Protein 6MBF (pdb70)

Nearest PDB structures (foldseek):
  6mbf-assembly1_A  TM=1.004E+00  e=7.697E-61  Archangium violaceum
  6mbg-assembly1_A  TM=9.933E-01  e=2.599E-56  Archangium violaceum
  6mbh-assembly1_A  TM=9.884E-01  e=6.347E-55  Archangium violaceum
  5l84-assembly1_A  TM=8.404E-01  e=5.792E-19  Mycobacterium tuberculosis H37Rv
  5i0k-assembly1_A-2  TM=8.591E-01  e=1.777E-18  Mycobacterium tuberculosis

B-factor: mean 25.57, std 11.98, range [10.59, 85.37]

Foldseek 3Di:
DFQQQAAWDPAPDVQKTKTKDKAACPGVVQQVFFDDPNWRWGAPLSVVQNQQVCLQVPPDDDNQWKKKWFWKFFDDIDTHDHPQMKMWMWMDGDFKIWIWIARPVCVVPPVRIDTTMITGIDTGHDDWDDPQPFAWQDLVVVCVLCSVGGDPQQSFWPTWGDDPQKIKTKGFGDDVQLVCLVNTQDRSSRVSNLVVSNVSSVCVQEPCRLHKGFGTFGMKMFRGGSDGIWIKMKGKDDAPDSHDGQKIWMKMWTAHPVGHTGMITHTRIIGRHD

Organism: NCBI:txid83451

Radius of gyration: 17.99 Å; Cα contacts (8 Å, |Δi|>4): 664; chains: 1; bounding box: 42×41×53 Å

Sequence (274 aa):
FHPLLGRRVPDPAPGARCFTGTVSSDRPAYLGEHWVYDAIVVLGVTYLEMALAAASRLLPGNAADTLIVEDVTVWSPLVLRAGAPARLRLRSEDERRFEIHSAEPERSDDESAWTRHATGRIARRQLGQLPRLDGEAVELDAYYERMRIYYGPRLRNIRRHLERRGREAIGHVCLQQGEEAQESASYELHPALLDACFQCVFALIYAHESHREPFVPLGCARIELRARGVREVRVHLRLHPPRSTDHNQTHTADLRRRLFDMEGRLVASSVDALQLKRAS

InterPro domains:
  IPR000182 GNAT domain [PS51186] (499-662)
  IPR001227 Acyl transferase domain superfamily [G3DSA:3.40.366.10] (1340-1646)
  IPR006162 Phosphopantetheine attachment site [PS00012] (740-755)
  IPR006162 Phosphopantetheine attachment site [PS00012] (2845-2860)
  IPR006162 Phosphopantetheine attachment site [PS00012] (4822-4837)
  IPR009081 Phosphopantetheine binding ACP domain [PF00550] (719-781)
  IPR009081 Phosphopantetheine binding ACP domain [PF00550] (2821-2887)
  IPR009081 Phosphopantetheine binding ACP domain [PF00550] (4797-4861)
  IPR009081 Phosphopantetheine binding ACP domain [PS50075] (708-785)
  IPR009081 Phosphopantetheine binding ACP domain [PS50075] (2815-2891)
  IPR009081 Phosphopantetheine binding ACP domain [PS50075] (4792-4867)
  IPR013217 Methyltransferase type 12 [PF08242] (2163-2262)
  IPR013217 Methyltransferase type 12 [PF08242] (4118-4217)
  IPR013968 Polyketide synthase-like, ketoreductase domain [PF08659] (2536-2709)
  IPR013968 Polyketide synthase-like, ketoreductase domain [PF08659] (4516-4697)
  IPR014030 Beta-ketoacyl synthase-like, N-terminal domain [PF00109] (820-1058)
  IPR014030 Beta-ketoacyl synthase-like, N-terminal domain [PF00109] (2922-3166)
  IPR014031 Beta-ketoacyl synthase, C-terminal domain [PF02801] (1066-1182)
  IPR014031 Beta-ketoacyl synthase, C-terminal domain [PF02801] (3175-3289)
  IPR014043 Acyl transferase domain [PF00698] (1342-1662)

Secondary structure (DSSP, 8-state):
-BTTTBEEPPPSBTTEEEEEEEEBTTBSGGGGSBEETTEEE--THHHHHHHHHHHHHHS-S-TTSEEEEEEEEE-S--EEPTT--EEEEEEEETTEEEEEEE-GGGTTSGGGPEEEEEEEEEEE----------EEP-HHHHHHHHTTTB-GGG--EEEEEEETTEEEEEEE--HHHHTTTTT-SB-HHHHHHHHHHHHHHHTTTS-SSS-EEEEEEEEEEE-SSSB-EEEEEEEEPPPS-SS--SEEEEEEEEE-TTS-EEEEEEEEEEEE--

Solvent-accessible surface area: 12967 Å² total; per-residue (Å²): 214,6,28,1,2,16,149,112,28,112,58,92,50,144,44,22,84,11,5,24,14,65,3,16,8,100,113,14,31,4,2,17,29,17,67,13,120,142,28,22,19,7,13,16,4,1,3,8,3,1,0,1,0,0,0,23,96,33,38,118,46,80,79,60,9,2,0,6,0,56,81,8,48,24,145,41,86,11,59,6,170,83,40,46,71,11,57,3,21,0,82,5,86,118,71,94,3,36,0,11,8,6,109,44,154,120,18,149,63,106,98,16,31,64,102,3,0,22,8,96,3,42,44,102,126,154,108,146,45,41,237,25,115,23,129,70,30,110,20,93,40,16,28,116,157,5,155,103,17,7,2,100,64,1,85,17,8,130,82,1,35,37,135,55,107,43,0,16,0,29,0,13,3,108,55,102,12,9,141,57,36,108,46,12,12,3,4,1,0,0,5,4,2,0,4,2,0,0,9,6,0,4,33,70,121,22,56,52,150,48,8,5,39,22,70,7,4,44,60,0,10,1,121,39,89,24,23,120,52,0,85,0,21,0,116,9,65,102,56,162,30,145,111,58,4,72,68,13,34,0,35,1,81,0,4,25,64,135,38,159,46,3,0,16,0,42,24,2,83,1,98,11,22,138

Structure (mmCIF, N/CA/C/O backbone):
data_6MBF
#
_entry.id   6MBF
#
_cell.length_a   41.900
_cell.length_b   74.418
_cell.length_c   86.836
_cell.angle_alpha   90.000
_cell.angle_beta   90.000
_cell.angle_gamma   90.000
#
_symmetry.space_group_name_H-M   'P 21 21 21'
#
loop_
_entity.id
_entity.type
_entity.pdbx_description
1 polymer 'GphF Dehydratase 1'
2 non-polymer 'MAGNESIUM ION'
3 water water
#
loop_
_atom_site.group_PDB
_atom_site.id
_atom_site.type_symbol
_atom_site.label_atom_id
_atom_site.label_alt_id
_atom_site.label_comp_id
_atom_site.label_asym_id
_atom_site.label_entity_id
_atom_site.label_seq_id
_atom_site.pdbx_PDB_ins_code
_atom_site.Cartn_x
_atom_site.Cartn_y
_atom_site.Cartn_z
_atom_site.occupancy
_atom_site.B_iso_or_equiv
_atom_site.auth_seq_id
_atom_site.auth_comp_id
_atom_site.auth_asym_id
_atom_site.auth_atom_id
_atom_site.pdbx_PDB_model_num
ATOM 1 N N . PHE A 1 8 ? -21.072 -3.036 6.089 1.00 54.64 1702 PHE A N 1
ATOM 2 C CA . PHE A 1 8 ? -21.968 -3.694 7.033 1.00 40.55 1702 PHE A CA 1
ATOM 3 C C . PHE A 1 8 ? -21.176 -4.480 8.082 1.00 47.76 1702 PHE A C 1
ATOM 4 O O . PHE A 1 8 ? -21.646 -4.688 9.202 1.00 68.30 1702 PHE A O 1
ATOM 12 N N . HIS A 1 9 ? -19.981 -4.936 7.708 1.00 24.85 1703 HIS A N 1
ATOM 13 C CA . HIS A 1 9 ? -19.041 -5.341 8.746 1.00 23.22 1703 HIS A CA 1
ATOM 14 C C . HIS A 1 9 ? -18.113 -4.174 9.062 1.00 18.18 1703 HIS A C 1
ATOM 15 O O . HIS A 1 9 ? -17.678 -3.467 8.145 1.00 21.25 1703 HIS A O 1
ATOM 22 N N . PRO A 1 10 ? -17.780 -3.933 10.336 1.00 20.09 1704 PRO A N 1
ATOM 23 C CA . PRO A 1 10 ? -17.031 -2.708 10.682 1.00 19.09 1704 PRO A CA 1
ATOM 24 C C . PRO A 1 10 ? -15.624 -2.657 10.111 1.00 17.75 1704 PRO A C 1
ATOM 25 O O . PRO A 1 10 ? -15.035 -1.567 10.064 1.00 22.82 1704 PRO A O 1
ATOM 29 N N . LEU A 1 11 ? -15.060 -3.790 9.698 1.00 16.58 1705 LEU A N 1
ATOM 30 C CA . LEU A 1 11 ? -13.726 -3.841 9.109 1.00 18.80 1705 LEU A CA 1
ATOM 31 C C . LEU A 1 11 ? -13.728 -4.271 7.649 1.00 16.26 1705 LEU A C 1
ATOM 32 O O . LEU A 1 11 ? -12.986 -3.701 6.836 1.00 17.76 1705 LEU A O 1
ATOM 37 N N . LEU A 1 12 ? -14.552 -5.266 7.298 1.00 15.94 1706 LEU A N 1
ATOM 38 C CA . LEU A 1 12 ? -14.670 -5.716 5.915 1.00 19.54 1706 LEU A CA 1
ATOM 39 C C . LEU A 1 12 ? -15.273 -4.643 5.019 1.00 23.54 1706 LEU A C 1
ATOM 40 O O . LEU A 1 12 ? -14.936 -4.551 3.831 1.00 24.78 1706 LEU A O 1
ATOM 45 N N . GLY A 1 13 ? -16.198 -3.860 5.554 1.00 22.47 1707 GLY A N 1
ATOM 46 C CA . GLY A 1 13 ? -16.949 -2.937 4.717 1.00 23.45 1707 GLY A CA 1
ATOM 47 C C . GLY A 1 13 ? -18.060 -3.679 4.008 1.00 27.61 1707 GLY A C 1
ATOM 48 O O . GLY A 1 13 ? -18.770 -4.486 4.617 1.00 34.53 1707 GLY A O 1
ATOM 49 N N . ARG A 1 14 ? -18.201 -3.435 2.709 1.00 20.54 1708 ARG A N 1
ATOM 50 C CA . ARG A 1 14 ? -19.269 -4.031 1.922 1.00 23.36 1708 ARG A CA 1
ATOM 51 C C . ARG A 1 14 ? -18.684 -4.863 0.790 1.00 22.44 1708 ARG A C 1
ATOM 52 O O . ARG A 1 14 ? -17.601 -4.564 0.270 1.00 19.92 1708 ARG A O 1
ATOM 60 N N . ARG A 1 15 ? -19.405 -5.918 0.408 1.00 20.31 1709 ARG A N 1
ATOM 61 C CA . ARG A 1 15 ? -19.001 -6.674 -0.768 1.00 18.71 1709 ARG A CA 1
ATOM 62 C C . ARG A 1 15 ? -19.342 -5.879 -2.023 1.00 21.47 1709 ARG A C 1
ATOM 63 O O . ARG A 1 15 ? -20.463 -5.383 -2.170 1.00 21.53 1709 ARG A O 1
ATOM 71 N N . VAL A 1 16 ? -18.368 -5.746 -2.917 1.00 18.99 1710 VAL A N 1
ATOM 72 C CA . VAL A 1 16 ? -18.579 -5.024 -4.171 1.00 19.12 1710 VAL A CA 1
ATOM 73 C C . VAL A 1 16 ? -18.789 -6.053 -5.274 1.00 23.11 1710 VAL A C 1
ATOM 74 O O . VAL A 1 16 ? -18.505 -7.239 -5.064 1.00 21.05 1710 VAL A O 1
ATOM 78 N N . PRO A 1 17 ? -19.289 -5.671 -6.452 1.00 23.33 1711 PRO A N 1
ATOM 79 C CA . PRO A 1 17 ? -19.397 -6.647 -7.545 1.00 23.57 1711 PRO A CA 1
ATOM 80 C C . PRO A 1 17 ? -18.058 -7.313 -7.815 1.00 17.46 1711 PRO A C 1
ATOM 81 O O . PRO A 1 17 ? -17.004 -6.670 -7.761 1.00 22.62 1711 PRO A O 1
ATOM 85 N N . ASP A 1 18 ? -18.101 -8.622 -8.073 1.00 21.60 1712 ASP A N 1
ATOM 86 C CA . ASP A 1 18 ? -16.909 -9.408 -8.347 1.00 22.80 1712 ASP A CA 1
ATOM 87 C C . ASP A 1 18 ? -16.049 -8.704 -9.395 1.00 25.55 1712 ASP A C 1
ATOM 88 O O . ASP A 1 18 ? -16.519 -8.480 -10.522 1.00 24.15 1712 ASP A O 1
ATOM 93 N N . PRO A 1 19 ? -14.810 -8.322 -9.067 1.00 25.89 1713 PRO A N 1
ATOM 94 C CA . PRO A 1 19 ? -13.986 -7.583 -10.042 1.00 26.35 1713 PRO A CA 1
ATOM 95 C C . PRO A 1 19 ? -13.636 -8.385 -11.280 1.00 32.46 1713 PRO A C 1
ATOM 96 O O . PRO A 1 19 ? -13.358 -7.789 -12.329 1.00 34.48 1713 PRO A O 1
ATOM 100 N N . ALA A 1 20 ? -13.625 -9.708 -11.187 1.00 23.24 1714 ALA A N 1
ATOM 101 C CA . ALA A 1 20 ? -13.406 -10.600 -12.312 1.00 24.34 1714 ALA A CA 1
ATOM 102 C C . ALA A 1 20 ? -14.108 -11.908 -11.993 1.00 30.33 1714 ALA A C 1
ATOM 103 O O . ALA A 1 20 ? -14.422 -12.174 -10.827 1.00 26.27 1714 ALA A O 1
ATOM 105 N N . PRO A 1 21 ? -14.404 -12.736 -13.009 1.00 30.75 1715 PRO A N 1
ATOM 106 C CA . PRO A 1 21 ? -15.066 -14.021 -12.735 1.00 25.80 1715 PRO A CA 1
ATOM 107 C C . PRO A 1 21 ? -14.348 -14.864 -11.689 1.00 25.25 1715 PRO A C 1
ATOM 108 O O . PRO A 1 21 ? -13.170 -15.199 -11.846 1.00 34.16 1715 PRO A O 1
ATOM 112 N N . GLY A 1 22 ? -15.049 -15.201 -10.609 1.00 29.29 1716 GLY A N 1
ATOM 113 C CA . GLY A 1 22 ? -14.471 -16.007 -9.554 1.00 28.59 1716 GLY A CA 1
ATOM 114 C C . GLY A 1 22 ? -13.655 -15.242 -8.533 1.00 36.15 1716 GLY A C 1
ATOM 115 O O . GLY A 1 22 ? -13.149 -15.854 -7.585 1.00 37.77 1716 GLY A O 1
ATOM 116 N N . ALA A 1 23 ? -13.510 -13.932 -8.688 1.00 31.10 1717 ALA A N 1
ATOM 117 C CA . ALA A 1 23 ? -12.740 -13.108 -7.765 1.00 25.66 1717 ALA A CA 1
ATOM 118 C C . ALA A 1 23 ? -13.704 -12.293 -6.920 1.00 25.10 1717 ALA A C 1
ATOM 119 O O . ALA A 1 23 ? -14.496 -11.510 -7.456 1.00 29.57 1717 ALA A O 1
ATOM 121 N N . ARG A 1 24 ? -13.625 -12.460 -5.605 1.00 20.63 1718 ARG A N 1
ATOM 122 C CA . ARG A 1 24 ? -14.502 -11.766 -4.677 1.00 18.17 1718 ARG A CA 1
ATOM 123 C C . ARG A 1 24 ? -13.747 -10.634 -4.002 1.00 16.65 1718 ARG A C 1
ATOM 124 O O . ARG A 1 24 ? -12.529 -10.706 -3.814 1.00 20.23 1718 ARG A O 1
ATOM 132 N N . CYS A 1 25 ? -14.480 -9.599 -3.598 1.00 17.98 1719 CYS A N 1
ATOM 133 C CA . CYS A 1 25 ? -13.820 -8.434 -3.026 1.00 19.42 1719 CYS A CA 1
ATOM 134 C C . CYS A 1 25 ? -14.743 -7.707 -2.061 1.00 22.84 1719 CYS A C 1
ATOM 135 O O . CYS A 1 25 ? -15.925 -7.492 -2.352 1.00 20.66 1719 CYS A O 1
ATOM 138 N N . PHE A 1 26 ? -14.187 -7.337 -0.907 1.00 18.39 1720 PHE A N 1
ATOM 139 C CA . PHE A 1 26 ? -14.829 -6.441 0.042 1.00 18.02 1720 PHE A CA 1
ATOM 140 C C . PHE A 1 26 ? -13.993 -5.171 0.145 1.00 18.65 1720 PHE A C 1
ATOM 141 O O . PHE A 1 26 ? -12.762 -5.214 0.042 1.00 20.27 1720 PHE A O 1
ATOM 149 N N . THR A 1 27 ? -14.652 -4.041 0.366 1.00 18.32 1721 THR A N 1
ATOM 150 C CA . THR A 1 27 ? -13.889 -2.824 0.604 1.00 17.94 1721 THR A CA 1
ATOM 151 C C . THR A 1 27 ? -14.627 -1.927 1.583 1.00 25.14 1721 THR A C 1
ATOM 152 O O . THR A 1 27 ? -15.860 -1.921 1.654 1.00 24.14 1721 THR A O 1
ATOM 156 N N . GLY A 1 28 ? -13.850 -1.163 2.343 1.00 22.59 1722 GLY A N 1
ATOM 157 C CA . GLY A 1 28 ? -14.420 -0.213 3.273 1.00 27.81 1722 GLY A CA 1
ATOM 158 C C . GLY A 1 28 ? -13.373 0.819 3.617 1.00 24.89 1722 GLY A C 1
ATOM 159 O O . GLY A 1 28 ? -12.265 0.818 3.076 1.00 25.61 1722 GLY A O 1
ATOM 160 N N . THR A 1 29 ? -13.749 1.711 4.526 1.00 18.61 1723 THR A N 1
ATOM 161 C CA . THR A 1 29 ? -12.867 2.739 5.044 1.00 20.93 1723 THR A CA 1
ATOM 162 C C . THR A 1 29 ? -12.829 2.637 6.559 1.00 17.00 1723 THR A C 1
ATOM 163 O O . THR A 1 29 ? -13.869 2.472 7.202 1.00 24.44 1723 THR A O 1
ATOM 167 N N . VAL A 1 30 ? -11.627 2.723 7.129 1.00 19.26 1724 VAL A N 1
ATOM 168 C CA . VAL A 1 30 ? -11.461 2.762 8.576 1.00 17.80 1724 VAL A CA 1
ATOM 169 C C . VAL A 1 30 ? -10.585 3.958 8.933 1.00 19.19 1724 VAL A C 1
ATOM 170 O O . VAL A 1 30 ? -9.922 4.550 8.082 1.00 20.80 1724 VAL A O 1
ATOM 174 N N . SER A 1 31 ? -10.592 4.308 10.217 1.00 17.88 1725 SER A N 1
ATOM 175 C CA . SER A 1 31 ? -9.640 5.273 10.748 1.00 18.74 1725 SER A CA 1
ATOM 176 C C . SER A 1 31 ? -9.332 4.888 12.186 1.00 15.23 1725 SER A C 1
ATOM 177 O O . SER A 1 31 ? -9.975 4.008 12.764 1.00 16.59 1725 SER A O 1
ATOM 180 N N . SER A 1 32 ? -8.357 5.586 12.774 1.00 15.22 1726 SER A N 1
ATOM 181 C CA . SER A 1 32 ? -8.048 5.386 14.184 1.00 15.60 1726 SER A CA 1
ATOM 182 C C . SER A 1 32 ? -9.245 5.695 15.082 1.00 14.91 1726 SER A C 1
ATOM 183 O O . SER A 1 32 ? -9.247 5.292 16.250 1.00 19.24 1726 SER A O 1
ATOM 186 N N . ASP A 1 33 ? -10.262 6.398 14.569 1.00 14.29 1727 ASP A N 1
ATOM 187 C CA . ASP A 1 33 ? -11.460 6.705 15.339 1.00 19.28 1727 ASP A CA 1
ATOM 188 C C . ASP A 1 33 ? -12.601 5.710 15.136 1.00 17.84 1727 ASP A C 1
ATOM 189 O O . ASP A 1 33 ? -13.554 5.726 15.925 1.00 20.65 1727 ASP A O 1
ATOM 194 N N . ARG A 1 34 ? -12.549 4.864 14.106 1.00 15.42 1728 ARG A N 1
ATOM 195 C CA . ARG A 1 34 ? -13.683 3.991 13.820 1.00 20.25 1728 ARG A CA 1
ATOM 196 C C . ARG A 1 34 ? -13.232 2.784 13.010 1.00 15.10 1728 ARG A C 1
ATOM 197 O O . ARG A 1 34 ? -12.790 2.948 11.869 1.00 16.96 1728 ARG A O 1
ATOM 205 N N . PRO A 1 35 ? -13.299 1.560 13.560 1.00 15.39 1729 PRO A N 1
ATOM 206 C CA . PRO A 1 35 ? -13.592 1.237 14.963 1.00 20.33 1729 PRO A CA 1
ATOM 207 C C . PRO A 1 35 ? -12.588 1.867 15.925 1.00 15.33 1729 PRO A C 1
ATOM 208 O O . PRO A 1 35 ? -11.405 1.990 15.594 1.00 15.88 1729 PRO A O 1
ATOM 212 N N . ALA A 1 36 ? -13.074 2.273 17.099 1.00 17.19 1730 ALA A N 1
ATOM 213 C CA . ALA A 1 36 ? -12.265 3.085 18.006 1.00 24.79 1730 ALA A CA 1
ATOM 214 C C . ALA A 1 36 ? -11.017 2.353 18.488 1.00 21.41 1730 ALA A C 1
ATOM 215 O O . ALA A 1 36 ? -9.998 2.999 18.766 1.00 19.12 1730 ALA A O 1
ATOM 217 N N . TYR A 1 37 ? -11.065 1.021 18.593 1.00 16.53 1731 TYR A N 1
ATOM 218 C CA . TYR A 1 37 ? -9.897 0.295 19.086 1.00 19.82 1731 TYR A CA 1
ATOM 219 C C . TYR A 1 37 ? -8.710 0.400 18.136 1.00 16.38 1731 TYR A C 1
ATOM 220 O O . TYR A 1 37 ? -7.576 0.131 18.554 1.00 17.59 1731 TYR A O 1
ATOM 229 N N . LEU A 1 38 ? -8.947 0.744 16.868 1.00 15.27 1732 LEU A N 1
ATOM 230 C CA . LEU A 1 38 ? -7.868 0.975 15.915 1.00 14.21 1732 LEU A CA 1
ATOM 231 C C . LEU A 1 38 ? -7.005 2.173 16.282 1.00 18.49 1732 LEU A C 1
ATOM 232 O O . LEU A 1 38 ? -5.921 2.322 15.712 1.00 21.59 1732 LEU A O 1
ATOM 237 N N . GLY A 1 39 ? -7.450 3.030 17.198 1.00 15.72 1733 GLY A N 1
ATOM 238 C CA . GLY A 1 39 ? -6.638 4.129 17.673 1.00 18.34 1733 GLY A CA 1
ATOM 239 C C . GLY A 1 39 ? -6.026 3.907 19.037 1.00 21.01 1733 GLY A C 1
ATOM 240 O O . GLY A 1 39 ? -5.513 4.865 19.630 1.00 21.65 1733 GLY A O 1
ATOM 241 N N . GLU A 1 40 ? -6.055 2.677 19.563 1.00 16.47 1734 GLU A N 1
ATOM 242 C CA . GLU A 1 40 ? -5.607 2.444 20.930 1.00 17.75 1734 GLU A CA 1
ATOM 243 C C . GLU A 1 40 ? -4.468 1.430 21.025 1.00 17.03 1734 GLU A C 1
ATOM 244 O O . GLU A 1 40 ? -4.209 0.908 22.108 1.00 16.63 1734 GLU A O 1
ATOM 250 N N . HIS A 1 41 ? -3.762 1.166 19.926 1.00 14.54 1735 HIS A N 1
ATOM 251 C CA . HIS A 1 41 ? -2.556 0.354 19.972 1.00 13.76 1735 HIS A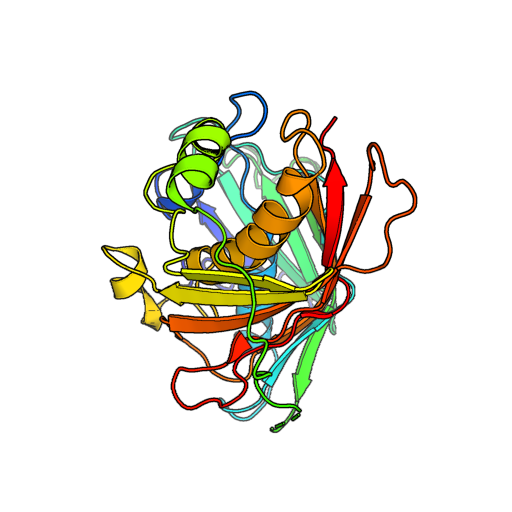 CA 1
ATOM 252 C C . HIS A 1 41 ? -1.425 1.072 19.252 1.00 15.74 1735 HIS A C 1
ATOM 253 O O . HIS A 1 41 ? -1.569 1.444 18.082 1.00 15.86 1735 HIS A O 1
ATOM 260 N N . TRP A 1 42 ? -0.290 1.219 19.936 1.00 15.49 1736 TRP A N 1
ATOM 261 C CA . TRP A 1 42 ? 0.863 1.923 19.401 1.00 17.65 1736 TRP A CA 1
ATOM 262 C C . TRP A 1 42 ? 2.113 1.061 19.495 1.00 17.55 1736 TRP A C 1
ATOM 263 O O . TRP A 1 42 ? 2.244 0.216 20.385 1.00 18.99 1736 TRP A O 1
ATOM 274 N N . VAL A 1 43 ? 3.025 1.282 18.551 1.00 18.40 1737 VAL A N 1
ATOM 275 C CA . VAL A 1 43 ? 4.386 0.760 18.611 1.00 18.48 1737 VAL A CA 1
ATOM 276 C C . VAL A 1 43 ? 5.313 1.883 18.165 1.00 17.91 1737 VAL A C 1
ATOM 277 O O . VAL A 1 43 ? 5.121 2.462 17.088 1.00 18.82 1737 VAL A O 1
ATOM 281 N N . TYR A 1 44 ? 6.299 2.215 19.001 1.00 18.41 1738 TYR A N 1
ATOM 282 C CA . TYR A 1 44 ? 7.206 3.320 18.707 1.00 21.59 1738 TYR A CA 1
ATOM 283 C C . TYR A 1 44 ? 6.426 4.596 18.385 1.00 19.75 1738 TYR A C 1
ATOM 284 O O . TYR A 1 44 ? 6.733 5.311 17.428 1.00 23.27 1738 TYR A O 1
ATOM 293 N N . ASP A 1 45 ? 5.383 4.860 19.174 1.00 18.82 1739 ASP A N 1
ATOM 294 C CA . ASP A 1 45 ? 4.526 6.045 19.106 1.00 19.20 1739 ASP A CA 1
ATOM 295 C C . ASP A 1 45 ? 3.685 6.135 17.832 1.00 21.04 1739 ASP A C 1
ATOM 296 O O . ASP A 1 45 ? 2.975 7.134 17.648 1.00 28.30 1739 ASP A O 1
ATOM 301 N N . ALA A 1 46 ? 3.730 5.143 16.952 1.00 16.83 1740 ALA A N 1
ATOM 302 C CA . ALA A 1 46 ? 2.870 5.122 15.779 1.00 17.93 1740 ALA A CA 1
ATOM 303 C C . ALA A 1 46 ? 1.628 4.296 16.076 1.00 16.05 1740 ALA A C 1
ATOM 304 O O . ALA A 1 46 ? 1.697 3.295 16.797 1.00 18.36 1740 ALA A O 1
ATOM 306 N N . ILE A 1 47 ? 0.491 4.727 15.536 1.00 17.61 1741 ILE A N 1
ATOM 307 C CA . ILE A 1 47 ? -0.726 3.928 15.638 1.00 16.95 1741 ILE A CA 1
ATOM 308 C C . ILE A 1 47 ? -0.604 2.749 14.68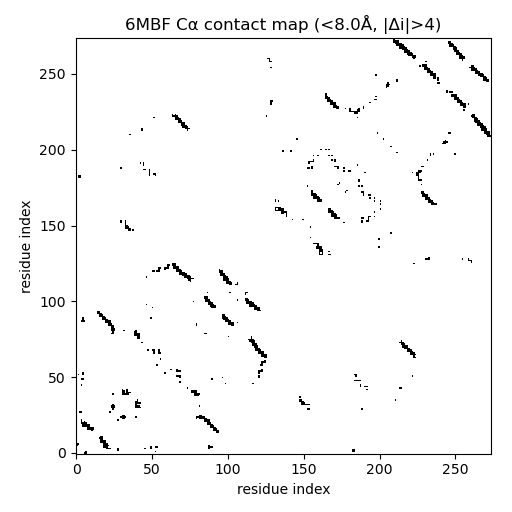2 1.00 16.85 1741 ILE A C 1
ATOM 309 O O . ILE A 1 47 ? -0.481 2.938 13.468 1.00 17.26 1741 ILE A O 1
ATOM 314 N N . VAL A 1 48 ? -0.639 1.530 15.221 1.00 16.22 1742 VAL A N 1
ATOM 315 C CA . VAL A 1 48 ? -0.437 0.314 14.432 1.00 14.14 1742 VAL A CA 1
ATOM 316 C C . VAL A 1 48 ? -1.666 -0.577 14.581 1.00 16.28 1742 VAL A C 1
ATOM 317 O O . VAL A 1 48 ? -2.028 -0.968 15.698 1.00 14.59 1742 VAL A O 1
ATOM 321 N N . VAL A 1 49 ? -2.303 -0.901 13.457 1.00 14.98 1743 VAL A N 1
ATOM 322 C CA . VAL A 1 49 ? -3.485 -1.755 13.483 1.00 18.13 1743 VAL A CA 1
ATOM 323 C C . VAL A 1 49 ? -3.102 -3.132 14.012 1.00 15.75 1743 VAL A C 1
ATOM 324 O O . VAL A 1 49 ? -2.152 -3.755 13.527 1.00 17.45 1743 VAL A O 1
ATOM 328 N N . LEU A 1 50 ? -3.835 -3.603 15.023 1.00 14.39 1744 LEU A N 1
ATOM 329 C CA . LEU A 1 50 ? -3.568 -4.916 15.601 1.00 13.43 1744 LEU A CA 1
ATOM 330 C C . LEU A 1 50 ? -3.781 -6.021 14.568 1.00 13.43 1744 LEU A C 1
ATOM 331 O O . LEU A 1 50 ? -4.743 -5.994 13.797 1.00 15.24 1744 LEU A O 1
ATOM 336 N N . GLY A 1 51 ? -2.874 -7.001 14.565 1.00 14.55 1745 GLY A N 1
ATOM 337 C CA . GLY A 1 51 ? -2.993 -8.138 13.660 1.00 14.64 1745 GLY A CA 1
ATOM 338 C C . GLY A 1 51 ? -4.286 -8.924 13.792 1.00 15.21 1745 GLY A C 1
ATOM 339 O O . GLY A 1 51 ? -4.742 -9.535 12.821 1.00 15.35 1745 GLY A O 1
ATOM 340 N N . VAL A 1 52 ? -4.900 -8.926 14.982 1.00 15.05 1746 VAL A N 1
ATOM 341 C CA . VAL A 1 52 ? -6.173 -9.622 15.139 1.00 12.64 1746 VAL A CA 1
ATOM 342 C C . VAL A 1 52 ? -7.243 -9.038 14.226 1.00 14.84 1746 VAL A C 1
ATOM 343 O O . VAL A 1 52 ? -8.206 -9.732 13.888 1.00 16.73 1746 VAL A O 1
ATOM 347 N N . THR A 1 53 ? -7.093 -7.769 13.827 1.00 15.32 1747 THR A N 1
ATOM 348 C CA . THR A 1 53 ? -7.969 -7.161 12.834 1.00 15.10 1747 THR A CA 1
ATOM 349 C C . THR A 1 53 ? -8.057 -8.021 11.580 1.00 14.98 1747 THR A C 1
ATOM 350 O O . THR A 1 53 ? -9.150 -8.251 11.048 1.00 15.16 1747 THR A O 1
ATOM 354 N N . TYR A 1 54 ? -6.911 -8.526 11.117 1.00 13.10 1748 TYR A N 1
ATOM 355 C CA . TYR A 1 54 ? -6.878 -9.321 9.891 1.00 18.40 1748 TYR A CA 1
ATOM 356 C C . TYR A 1 54 ? -7.527 -10.681 10.102 1.00 15.63 1748 TYR A C 1
ATOM 357 O O . TYR A 1 54 ? -8.198 -11.199 9.201 1.00 15.10 1748 TYR A O 1
ATOM 366 N N . LEU A 1 55 ? -7.334 -11.281 11.276 1.00 12.54 1749 LEU A N 1
ATOM 367 C CA . LEU A 1 55 ? -7.986 -12.558 11.551 1.00 15.12 1749 LEU A CA 1
ATOM 368 C C . LEU A 1 55 ? -9.503 -12.405 11.548 1.00 13.08 1749 LEU A C 1
ATOM 369 O O . LEU A 1 55 ? -10.220 -13.251 10.993 1.00 14.68 1749 LEU A O 1
ATOM 374 N N . GLU A 1 56 ? -10.012 -11.320 12.147 1.00 13.66 1750 GLU A N 1
ATOM 375 C CA . GLU A 1 56 ? -11.454 -11.084 12.144 1.00 13.64 1750 GLU A CA 1
ATOM 376 C C . GLU A 1 56 ? -11.974 -10.867 10.726 1.00 14.05 1750 GLU A C 1
ATOM 377 O O . GLU A 1 56 ? -13.010 -11.421 10.344 1.00 13.88 1750 GLU A O 1
ATOM 383 N N . MET A 1 57 ? -11.272 -10.053 9.935 1.00 16.67 1751 MET A N 1
ATOM 384 C CA . MET A 1 57 ? -11.698 -9.834 8.557 1.00 14.36 1751 MET A CA 1
ATOM 385 C C . MET A 1 57 ? -11.777 -11.151 7.792 1.00 15.98 1751 MET A C 1
ATOM 386 O O . MET A 1 57 ? -12.722 -11.380 7.027 1.00 15.23 1751 MET A O 1
ATOM 391 N N . ALA A 1 58 ? -10.809 -12.043 8.014 1.00 13.55 1752 ALA A N 1
ATOM 392 C CA . ALA A 1 58 ? -10.807 -13.330 7.323 1.00 13.64 1752 ALA A CA 1
ATOM 393 C C . ALA A 1 58 ? -11.945 -14.228 7.800 1.00 15.53 1752 ALA A C 1
ATOM 394 O O . ALA A 1 58 ? -12.599 -14.889 6.983 1.00 15.85 1752 ALA A O 1
ATOM 396 N N . LEU A 1 59 ? -12.194 -14.275 9.112 1.00 14.64 1753 LEU A N 1
ATOM 397 C CA . LEU A 1 59 ? -13.331 -15.047 9.612 1.00 14.31 1753 LEU A CA 1
ATOM 398 C C . LEU A 1 59 ? -14.640 -14.507 9.062 1.00 18.56 1753 LEU A C 1
ATOM 399 O O . LEU A 1 59 ? -15.532 -15.276 8.678 1.00 14.98 1753 LEU A O 1
ATOM 404 N N . ALA A 1 60 ? -14.765 -13.181 9.012 1.00 14.47 1754 ALA A N 1
ATOM 405 C CA . ALA A 1 60 ? -15.970 -12.551 8.496 1.00 13.79 1754 ALA A CA 1
ATOM 406 C C . ALA A 1 60 ? -16.135 -12.837 7.010 1.00 15.66 1754 ALA A C 1
ATOM 407 O O . ALA A 1 60 ? -17.252 -13.092 6.546 1.00 16.58 1754 ALA A O 1
ATOM 409 N N . ALA A 1 61 ? -15.029 -12.825 6.260 1.00 15.22 1755 ALA A N 1
ATOM 410 C CA . ALA A 1 61 ? -15.088 -13.189 4.848 1.00 19.71 1755 ALA A CA 1
ATOM 411 C C . ALA A 1 61 ? -15.471 -14.650 4.678 1.00 19.77 1755 ALA A C 1
ATOM 412 O O . ALA A 1 61 ? -16.263 -14.990 3.793 1.00 18.50 1755 ALA A O 1
ATOM 414 N N . ALA A 1 62 ? -14.915 -15.532 5.517 1.00 15.72 1756 ALA A N 1
ATOM 415 C CA . ALA A 1 62 ? -15.297 -16.941 5.455 1.00 19.52 1756 ALA A CA 1
ATOM 416 C C . ALA A 1 62 ? -16.796 -17.105 5.657 1.00 17.73 1756 ALA A C 1
ATOM 417 O O . ALA A 1 62 ? -17.446 -17.898 4.960 1.00 18.06 1756 ALA A O 1
ATOM 419 N N . SER A 1 63 ? -17.365 -16.355 6.605 1.00 15.59 1757 SER A N 1
ATOM 420 C CA . SER A 1 63 ? -18.786 -16.497 6.897 1.00 17.74 1757 SER A CA 1
ATOM 421 C C . SER A 1 63 ? -19.640 -16.054 5.718 1.00 19.92 1757 SER A C 1
ATOM 422 O O . SER A 1 63 ? -20.667 -16.676 5.417 1.00 21.61 1757 SER A O 1
ATOM 425 N N . ARG A 1 64 ? -19.230 -14.991 5.035 1.00 17.01 1758 ARG A N 1
ATOM 426 C CA . ARG A 1 64 ? -20.053 -14.403 3.986 1.00 17.64 1758 ARG A CA 1
ATOM 427 C C . ARG A 1 64 ? -19.822 -15.028 2.618 1.00 25.96 1758 ARG A C 1
ATOM 428 O O . ARG A 1 64 ? -20.743 -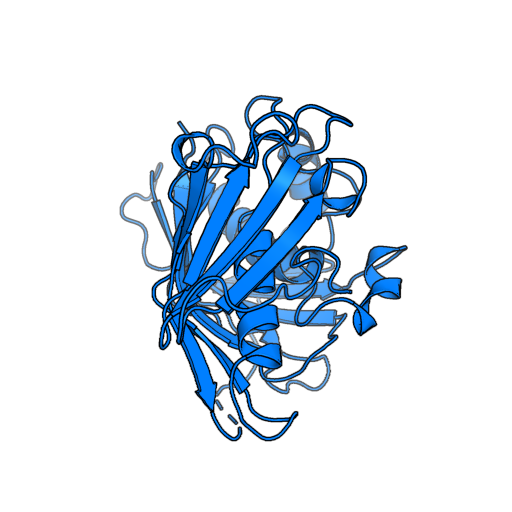15.039 1.794 1.00 27.50 1758 ARG A O 1
ATOM 436 N N . LEU A 1 65 ? -18.627 -15.554 2.352 1.00 18.08 1759 LEU A N 1
ATOM 437 C CA . LEU A 1 65 ? -18.320 -16.102 1.034 1.00 22.33 1759 LEU A CA 1
ATOM 438 C C . LEU A 1 65 ? -18.495 -17.607 0.948 1.00 23.54 1759 LEU A C 1
ATOM 439 O O . LEU A 1 65 ? -18.822 -18.122 -0.127 1.00 22.54 1759 LEU A O 1
ATOM 444 N N . LEU A 1 66 ? -18.255 -18.320 2.033 1.00 22.34 1760 LEU A N 1
ATOM 445 C CA . LEU A 1 66 ? -18.189 -19.768 1.918 1.00 23.23 1760 LEU A CA 1
ATOM 446 C C . LEU A 1 66 ? -19.491 -20.406 2.368 1.00 22.48 1760 LEU A C 1
ATOM 447 O O . LEU A 1 66 ? -20.118 -19.937 3.327 1.00 24.33 1760 LEU A O 1
ATOM 452 N N . PRO A 1 67 ? -19.907 -21.475 1.697 1.00 24.74 1761 PRO A N 1
ATOM 453 C CA . PRO A 1 67 ? -21.195 -22.093 2.014 1.00 26.94 1761 PRO A CA 1
ATOM 454 C C . PRO A 1 67 ? -21.149 -22.896 3.303 1.00 26.14 1761 PRO A C 1
ATOM 455 O O . PRO A 1 67 ? -20.098 -23.371 3.749 1.00 25.97 1761 PRO A O 1
ATOM 459 N N . GLY A 1 68 ? -22.323 -23.057 3.883 1.00 24.89 1762 GLY A N 1
ATOM 460 C CA . GLY A 1 68 ? -22.487 -23.938 5.022 1.00 24.25 1762 GLY A CA 1
ATOM 461 C C . GLY A 1 68 ? -23.638 -23.486 5.891 1.00 28.67 1762 GLY A C 1
ATOM 462 O O . GLY A 1 68 ? -24.195 -22.402 5.720 1.00 34.42 1762 GLY A O 1
ATOM 463 N N . ASN A 1 69 ? -24.005 -24.359 6.827 1.00 29.60 1763 ASN A N 1
ATOM 464 C CA . ASN A 1 69 ? -24.909 -23.952 7.892 1.00 33.95 1763 ASN A CA 1
ATOM 465 C C . ASN A 1 69 ? -24.272 -22.816 8.678 1.00 35.17 1763 ASN A C 1
ATOM 466 O O . ASN A 1 69 ? -23.047 -22.736 8.808 1.00 34.47 1763 ASN A O 1
ATOM 471 N N . ALA A 1 70 ? -25.115 -21.922 9.200 1.00 42.69 1764 ALA A N 1
ATOM 472 C CA . ALA A 1 70 ? -24.605 -20.816 10.005 1.00 54.12 1764 ALA A CA 1
ATOM 473 C C . ALA A 1 70 ? -23.743 -21.324 11.153 1.00 46.56 1764 ALA A C 1
ATOM 474 O O . ALA A 1 70 ? -22.748 -20.691 11.523 1.00 38.55 1764 ALA A O 1
ATOM 476 N N . ALA A 1 71 ? -24.092 -22.486 11.703 1.00 34.07 1765 ALA A N 1
ATOM 477 C CA . ALA A 1 71 ? -23.418 -23.068 12.857 1.00 32.39 1765 ALA A CA 1
ATOM 478 C C . ALA A 1 71 ? -22.103 -23.760 12.515 1.00 28.45 1765 ALA A C 1
ATOM 479 O O . ALA A 1 71 ? -21.424 -24.235 13.430 1.00 31.03 1765 ALA A O 1
ATOM 481 N N . ASP A 1 72 ? -21.740 -23.859 11.239 1.00 29.91 1766 ASP A N 1
ATOM 482 C CA . ASP A 1 72 ? -20.460 -24.460 10.895 1.00 26.27 1766 ASP A CA 1
ATOM 483 C C . ASP A 1 72 ? -19.315 -23.622 11.451 1.00 30.70 1766 ASP A C 1
ATOM 484 O O . ASP A 1 72 ? -19.445 -22.412 11.660 1.00 31.09 1766 ASP A O 1
ATOM 489 N N . THR A 1 73 ? -18.185 -24.279 11.693 1.00 20.81 1767 THR A N 1
ATOM 490 C CA . THR A 1 73 ? -17.005 -23.571 12.169 1.00 18.25 1767 THR A CA 1
ATOM 491 C C . THR A 1 73 ? -16.398 -22.736 11.043 1.00 27.32 1767 THR A C 1
ATOM 492 O O . THR A 1 73 ? -16.434 -23.121 9.871 1.00 33.50 1767 THR A O 1
ATOM 496 N N . LEU A 1 74 ? -15.843 -21.585 11.403 1.00 15.65 1768 LEU A N 1
ATOM 497 C CA . LEU A 1 74 ? -15.099 -20.744 10.476 1.00 14.00 1768 LEU A CA 1
ATOM 498 C C . LEU A 1 74 ? -13.608 -20.968 10.694 1.00 19.54 1768 LEU A C 1
ATOM 499 O O . LEU A 1 74 ? -13.143 -21.017 11.834 1.00 20.35 1768 LEU A O 1
ATOM 504 N N . ILE A 1 75 ? -12.855 -21.086 9.603 1.00 16.46 1769 ILE A N 1
ATOM 505 C CA . ILE A 1 75 ? -11.449 -21.467 9.675 1.00 17.83 1769 ILE A CA 1
ATOM 506 C C . ILE A 1 75 ? -10.599 -20.472 8.894 1.00 15.55 1769 ILE A C 1
ATOM 507 O O . ILE A 1 75 ? -10.947 -20.083 7.774 1.00 18.38 1769 ILE A O 1
ATOM 512 N N . VAL A 1 76 ? -9.479 -20.059 9.484 1.00 15.22 1770 VAL A N 1
ATOM 513 C CA . VAL A 1 76 ? -8.449 -19.324 8.758 1.00 13.68 1770 VAL A CA 1
ATOM 514 C C . VAL A 1 76 ? -7.139 -20.070 8.973 1.00 15.52 1770 VAL A C 1
ATOM 515 O O . VAL A 1 76 ? -6.817 -20.432 10.106 1.00 16.98 1770 VAL A O 1
ATOM 519 N N . GLU A 1 77 ? -6.395 -20.318 7.895 1.00 16.92 1771 GLU A N 1
ATOM 520 C CA . GLU A 1 77 ? -5.128 -21.034 7.995 1.00 16.54 1771 GLU A CA 1
ATOM 521 C C . GLU A 1 77 ? -4.029 -20.284 7.251 1.00 14.08 1771 GLU A C 1
ATOM 522 O O . GLU A 1 77 ? -4.293 -19.434 6.396 1.00 16.51 1771 GLU A O 1
ATOM 528 N N . ASP A 1 78 ? -2.780 -20.612 7.601 1.00 15.45 1772 ASP A N 1
ATOM 529 C CA . ASP A 1 78 ? -1.606 -20.159 6.848 1.00 15.53 1772 ASP A CA 1
ATOM 530 C C . ASP A 1 78 ? -1.524 -18.639 6.801 1.00 17.61 1772 ASP A C 1
ATOM 531 O O . ASP A 1 78 ? -1.255 -18.055 5.749 1.00 19.21 1772 ASP A O 1
ATOM 536 N N . VAL A 1 79 ? -1.789 -17.986 7.931 1.00 14.59 1773 VAL A N 1
ATOM 537 C CA . VAL A 1 79 ? -1.828 -16.526 7.960 1.00 16.90 1773 VAL A CA 1
ATOM 538 C C . VAL A 1 79 ? -0.414 -15.987 8.095 1.00 18.41 1773 VAL A C 1
ATOM 539 O O . VAL A 1 79 ? 0.347 -16.410 8.974 1.00 18.66 1773 VAL A O 1
ATOM 543 N N . THR A 1 80 ? -0.069 -15.037 7.233 1.00 16.17 1774 THR A N 1
ATOM 544 C CA . THR A 1 80 ? 1.167 -14.276 7.327 1.00 16.62 1774 THR A CA 1
ATOM 545 C C . THR A 1 80 ? 0.820 -12.794 7.369 1.00 17.60 1774 THR A C 1
ATOM 546 O O . THR A 1 80 ? 0.019 -12.322 6.555 1.00 17.60 1774 THR A O 1
ATOM 550 N N . VAL A 1 81 ? 1.411 -12.069 8.320 1.00 18.45 1775 VAL A N 1
ATOM 551 C CA . VAL A 1 81 ? 1.355 -10.608 8.347 1.00 19.87 1775 VAL A CA 1
ATOM 552 C C . VAL A 1 81 ? 2.598 -10.074 7.641 1.00 21.25 1775 VAL A C 1
ATOM 553 O O . VAL A 1 81 ? 3.723 -10.290 8.101 1.00 25.01 1775 VAL A O 1
ATOM 557 N N . TRP A 1 82 ? 2.396 -9.368 6.528 1.00 17.50 1776 TRP A N 1
ATOM 558 C CA . TRP A 1 82 ? 3.491 -8.912 5.675 1.00 19.62 1776 TRP A CA 1
ATOM 559 C C . TRP A 1 82 ? 4.029 -7.531 6.036 1.00 23.10 1776 TRP A C 1
ATOM 560 O O . TRP A 1 82 ? 5.249 -7.329 6.049 1.00 30.81 1776 TRP A O 1
ATOM 571 N N . SER A 1 83 ? 3.153 -6.561 6.282 1.00 26.19 1777 SER A N 1
ATOM 572 C CA . SER A 1 83 ? 3.574 -5.189 6.545 1.00 18.92 1777 SER A CA 1
ATOM 573 C C . SER A 1 83 ? 2.558 -4.640 7.530 1.00 20.12 1777 SER A C 1
ATOM 574 O O . SER A 1 83 ? 1.349 -4.842 7.325 1.00 21.26 1777 SER A O 1
ATOM 577 N N . PRO A 1 84 ? 2.999 -3.949 8.578 1.00 21.06 1778 PRO A N 1
ATOM 578 C CA . PRO A 1 84 ? 2.041 -3.322 9.486 1.00 23.18 1778 PRO A CA 1
ATOM 579 C C . PRO A 1 84 ? 1.266 -2.232 8.767 1.00 17.96 1778 PRO A C 1
ATOM 580 O O . PRO A 1 84 ? 1.728 -1.651 7.777 1.00 17.77 1778 PRO A O 1
ATOM 584 N N . LEU A 1 85 ? 0.061 -1.977 9.260 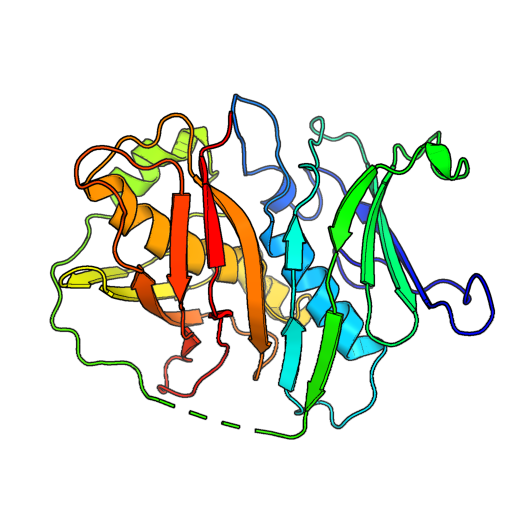1.00 15.66 1779 LEU A N 1
ATOM 585 C CA . LEU A 1 85 ? -0.756 -0.867 8.798 1.00 14.79 1779 LEU A CA 1
ATOM 586 C C . LEU A 1 85 ? -0.635 0.242 9.840 1.00 16.26 1779 LEU A C 1
ATOM 587 O O . LEU A 1 85 ? -1.142 0.118 10.963 1.00 16.65 1779 LEU A O 1
ATOM 592 N N . VAL A 1 86 ? 0.070 1.299 9.481 1.00 16.63 1780 VAL A N 1
ATOM 593 C CA . VAL A 1 86 ? 0.218 2.456 10.351 1.00 15.35 1780 VAL A CA 1
ATOM 594 C C . VAL A 1 86 ? -0.847 3.462 9.962 1.00 15.01 1780 VAL A C 1
ATOM 595 O O . VAL A 1 86 ? -0.960 3.832 8.786 1.00 20.95 1780 VAL A O 1
ATOM 599 N N . LEU A 1 87 ? -1.641 3.888 10.939 1.00 15.14 1781 LEU A N 1
ATOM 600 C CA . LEU A 1 87 ? -2.634 4.933 10.754 1.00 12.00 1781 LEU A CA 1
ATOM 601 C C . LEU A 1 87 ? -2.097 6.246 11.304 1.00 15.69 1781 LEU A C 1
ATOM 602 O O . LEU A 1 87 ? -1.469 6.274 12.366 1.00 19.74 1781 LEU A O 1
ATOM 607 N N . ARG A 1 88 ? -2.346 7.337 10.587 1.00 16.91 1782 ARG A N 1
ATOM 608 C CA . ARG A 1 88 ? -2.201 8.658 11.186 1.00 14.11 1782 ARG A CA 1
ATOM 609 C C . ARG A 1 88 ? -3.536 9.050 11.806 1.00 15.09 1782 ARG A C 1
ATOM 610 O O . ARG A 1 88 ? -4.584 8.914 11.167 1.00 17.36 1782 ARG A O 1
ATOM 618 N N . ALA A 1 89 ? -3.494 9.512 13.055 1.00 17.43 1783 ALA A N 1
ATOM 619 C CA . ALA A 1 89 ? -4.691 9.812 13.837 1.00 15.74 1783 ALA A CA 1
ATOM 620 C C . ALA A 1 89 ? -5.737 10.551 13.017 1.00 19.44 1783 ALA A C 1
ATOM 621 O O . ALA A 1 89 ? -5.461 11.612 12.445 1.00 18.05 1783 ALA A O 1
ATOM 623 N N . GLY A 1 90 ? -6.933 9.964 12.926 1.00 16.99 1784 GLY A N 1
ATOM 624 C CA . GLY A 1 90 ? -8.046 10.593 12.247 1.00 20.06 1784 GLY A CA 1
ATOM 625 C C . GLY A 1 90 ? -8.039 10.522 10.732 1.00 23.18 1784 GLY A C 1
ATOM 626 O O . GLY A 1 90 ? -9.073 10.813 10.118 1.00 25.39 1784 GLY A O 1
ATOM 627 N N . ALA A 1 91 ? -6.926 10.148 10.102 1.00 15.83 1785 ALA A N 1
ATOM 628 C CA . ALA A 1 91 ? -6.883 10.087 8.639 1.00 19.22 1785 ALA A CA 1
ATOM 629 C C . ALA A 1 91 ? -7.440 8.754 8.150 1.00 19.25 1785 ALA A C 1
ATOM 630 O O . ALA A 1 91 ? -6.937 7.698 8.551 1.00 20.43 1785 ALA A O 1
ATOM 632 N N . PRO A 1 92 ? -8.463 8.753 7.303 1.00 19.20 1786 PRO A N 1
ATOM 633 C CA . PRO A 1 92 ? -9.035 7.482 6.841 1.00 21.34 1786 PRO A CA 1
ATOM 634 C C . PRO A 1 92 ? -8.080 6.696 5.953 1.00 20.16 1786 PRO A C 1
ATOM 635 O O . PRO A 1 92 ? -7.225 7.249 5.252 1.00 20.05 1786 PRO A O 1
ATOM 639 N N . ALA A 1 93 ? -8.245 5.377 5.995 1.00 17.62 1787 ALA A N 1
ATOM 640 C CA . ALA A 1 93 ? -7.540 4.450 5.124 1.00 16.85 1787 ALA A CA 1
ATOM 641 C C . ALA A 1 93 ? -8.549 3.510 4.488 1.00 19.37 1787 ALA A C 1
ATOM 642 O O . ALA A 1 93 ? -9.457 3.015 5.164 1.00 19.43 1787 ALA A O 1
ATOM 644 N N . ARG A 1 94 ? -8.391 3.272 3.191 1.00 18.00 1788 ARG A N 1
ATOM 645 C CA . ARG A 1 94 ? -9.172 2.254 2.499 1.00 22.52 1788 ARG A CA 1
ATOM 646 C C . ARG A 1 94 ? -8.650 0.870 2.864 1.00 20.53 1788 ARG A C 1
ATOM 647 O O . ARG A 1 94 ? -7.440 0.645 2.872 1.00 21.85 1788 ARG A O 1
ATOM 655 N N . LEU A 1 95 ? -9.564 -0.049 3.168 1.00 19.14 1789 LEU A N 1
ATOM 656 C CA . LEU A 1 95 ? -9.245 -1.444 3.445 1.00 20.77 1789 LEU A CA 1
ATOM 657 C C . LEU A 1 95 ? -9.898 -2.325 2.394 1.00 22.21 1789 LEU A C 1
ATOM 658 O O . LEU A 1 95 ? -11.018 -2.051 1.953 1.00 24.94 1789 LEU A O 1
ATOM 663 N N . ARG A 1 96 ? -9.207 -3.396 2.011 1.00 18.54 1790 ARG A N 1
ATOM 664 C CA . ARG A 1 96 ? -9.705 -4.288 0.973 1.00 19.12 1790 ARG A CA 1
ATOM 665 C C . ARG A 1 96 ? -9.339 -5.717 1.324 1.00 20.40 1790 ARG A C 1
ATOM 666 O O . ARG A 1 96 ? -8.184 -5.994 1.648 1.00 19.68 1790 ARG A O 1
ATOM 674 N N . LEU A 1 97 ? -10.319 -6.615 1.274 1.00 18.73 1791 LEU A N 1
ATOM 675 C CA . LEU A 1 97 ? -10.059 -8.048 1.313 1.00 14.94 1791 LEU A CA 1
ATOM 676 C C . LEU A 1 97 ? -10.507 -8.621 -0.021 1.00 17.12 1791 LEU A C 1
ATOM 677 O O . LEU A 1 97 ? -11.672 -8.472 -0.403 1.00 20.08 1791 LEU A O 1
ATOM 682 N N . ARG A 1 98 ? -9.588 -9.269 -0.721 1.00 18.00 1792 ARG A N 1
ATOM 683 C CA . ARG A 1 98 ? -9.899 -9.928 -1.976 1.00 17.62 1792 ARG A CA 1
ATOM 684 C C . ARG A 1 98 ? -9.653 -11.421 -1.821 1.00 23.77 1792 ARG A C 1
ATOM 685 O O . ARG A 1 98 ? -8.782 -11.850 -1.059 1.00 19.97 1792 ARG A O 1
ATOM 693 N N . SER A 1 99 ? -10.430 -12.209 -2.549 1.00 19.06 1793 SER A N 1
ATOM 694 C CA . SER A 1 99 ? -10.404 -13.652 -2.395 1.00 16.95 1793 SER A CA 1
ATOM 695 C C . SER A 1 99 ? -10.590 -14.304 -3.753 1.00 23.25 1793 SER A C 1
ATOM 696 O O . SER A 1 99 ? -11.356 -13.811 -4.585 1.00 25.29 1793 SER A O 1
ATOM 699 N N . GLU A 1 100 ? -9.863 -15.391 -3.980 1.00 23.18 1794 GLU A N 1
ATOM 700 C CA . GLU A 1 100 ? -10.149 -16.285 -5.093 1.00 22.76 1794 GLU A CA 1
ATOM 701 C C . GLU A 1 100 ? -9.899 -17.701 -4.611 1.00 27.26 1794 GLU A C 1
ATOM 702 O O . GLU A 1 100 ? -8.895 -17.965 -3.940 1.00 21.87 1794 GLU A O 1
ATOM 708 N N . ASP A 1 101 ? -10.835 -18.594 -4.916 1.00 26.48 1795 ASP A N 1
ATOM 709 C CA . ASP A 1 101 ? -10.822 -19.957 -4.385 1.00 24.98 1795 ASP A CA 1
ATOM 710 C C . ASP A 1 101 ? -10.817 -19.830 -2.862 1.00 29.36 1795 ASP A C 1
ATOM 711 O O . ASP A 1 101 ? -11.667 -19.116 -2.308 1.00 32.55 1795 ASP A O 1
ATOM 716 N N . GLU A 1 102 ? -9.892 -20.464 -2.151 1.00 24.83 1796 GLU A N 1
ATOM 717 C CA . GLU A 1 102 ? -9.887 -20.403 -0.698 1.00 23.43 1796 GLU A CA 1
ATOM 718 C C . GLU A 1 102 ? -8.901 -19.383 -0.152 1.00 19.34 1796 GLU A C 1
ATOM 719 O O . GLU A 1 102 ? -8.747 -19.287 1.067 1.00 24.70 1796 GLU A O 1
ATOM 725 N N A ARG A 1 103 ? -8.234 -18.603 -1.004 0.51 17.01 1797 ARG A N 1
ATOM 726 N N B ARG A 1 103 ? -8.239 -18.634 -1.022 0.49 16.95 1797 ARG A N 1
ATOM 727 C CA A ARG A 1 103 ? -7.152 -17.727 -0.559 0.51 19.09 1797 ARG A CA 1
ATOM 728 C CA B ARG A 1 103 ? -7.236 -17.672 -0.605 0.49 19.33 1797 ARG A CA 1
ATOM 729 C C A ARG A 1 103 ? -7.593 -16.265 -0.512 0.51 20.28 1797 ARG A C 1
ATOM 730 C C B ARG A 1 103 ? -7.873 -16.329 -0.280 0.49 20.54 1797 ARG A C 1
ATOM 731 O O A ARG A 1 103 ? -8.276 -15.781 -1.420 0.51 21.67 1797 ARG A O 1
ATOM 732 O O B ARG A 1 103 ? -8.961 -15.989 -0.757 0.49 14.50 1797 ARG A O 1
ATOM 747 N N . PHE A 1 104 ? -7.169 -15.555 0.537 1.00 17.40 1798 PHE A N 1
ATOM 748 C CA . PHE A 1 104 ? -7.532 -14.160 0.736 1.00 21.47 1798 PHE A CA 1
ATOM 749 C C . PHE A 1 104 ? -6.274 -13.313 0.883 1.00 19.77 1798 PHE A C 1
ATOM 750 O O . PHE A 1 104 ? -5.195 -13.801 1.244 1.00 16.60 1798 PHE A O 1
ATOM 758 N N . GLU A 1 105 ? -6.431 -12.029 0.571 1.00 15.31 1799 GLU A N 1
ATOM 759 C CA . GLU A 1 105 ? -5.404 -11.023 0.795 1.00 16.90 1799 GLU A CA 1
ATOM 760 C C . GLU A 1 105 ? -6.058 -9.759 1.329 1.00 17.36 1799 GLU A C 1
ATOM 761 O O . GLU A 1 105 ? -7.158 -9.390 0.906 1.00 18.59 1799 GLU A O 1
ATOM 767 N N . ILE A 1 106 ? -5.370 -9.086 2.245 1.00 18.15 1800 ILE A N 1
ATOM 768 C CA . ILE A 1 106 ? -5.843 -7.838 2.823 1.00 15.34 1800 ILE A CA 1
ATOM 769 C C . ILE A 1 106 ? -4.830 -6.749 2.503 1.00 17.55 1800 ILE A C 1
ATOM 770 O O . ILE A 1 106 ? -3.634 -6.901 2.790 1.00 18.53 1800 ILE A O 1
ATOM 775 N N . HIS A 1 107 ? -5.310 -5.669 1.889 1.00 19.20 1801 HIS A N 1
ATOM 776 C CA . HIS A 1 107 ? -4.502 -4.525 1.486 1.00 20.40 1801 HIS A CA 1
ATOM 777 C C . HIS A 1 107 ? -5.132 -3.243 2.014 1.00 14.50 1801 HIS A C 1
ATOM 778 O O . HIS A 1 107 ? -6.330 -3.189 2.307 1.00 17.77 1801 HIS A O 1
ATOM 785 N N . SER A 1 108 ? -4.320 -2.191 2.105 1.00 18.02 1802 SER A N 1
ATOM 786 C CA . SER A 1 108 ? -4.822 -0.857 2.408 1.00 14.12 1802 SER A CA 1
ATOM 787 C C . SER A 1 108 ? -4.303 0.133 1.379 1.00 17.76 1802 SER A C 1
ATOM 788 O O . SER A 1 108 ? -3.308 -0.114 0.690 1.00 19.65 1802 SER A O 1
ATOM 791 N N . ALA A 1 109 ? -4.965 1.287 1.322 1.00 17.86 1803 ALA A N 1
ATOM 792 C CA . ALA A 1 109 ? -4.545 2.360 0.432 1.00 19.91 1803 ALA A CA 1
ATOM 793 C C . ALA A 1 109 ? -4.992 3.703 0.993 1.00 24.07 1803 ALA A C 1
ATOM 794 O O . ALA A 1 109 ? -5.983 3.792 1.722 1.00 20.47 1803 ALA A O 1
ATOM 796 N N . GLU A 1 110 ? -4.251 4.749 0.646 1.00 19.79 1804 GLU A N 1
ATOM 797 C CA . GLU A 1 110 ? -4.757 6.096 0.862 1.00 25.96 1804 GLU A CA 1
ATOM 798 C C . GLU A 1 110 ? -6.007 6.289 0.012 1.00 30.05 1804 GLU A C 1
ATOM 799 O O . GLU A 1 110 ? -6.009 5.915 -1.170 1.00 29.58 1804 GLU A O 1
ATOM 805 N N . PRO A 1 111 ? -7.091 6.826 0.572 1.00 20.91 1805 PRO A N 1
ATOM 806 C CA . PRO A 1 111 ? -8.324 6.976 -0.220 1.00 24.13 1805 PRO A CA 1
ATOM 807 C C . PRO A 1 111 ? -8.140 7.777 -1.497 1.00 43.45 1805 PRO A C 1
ATOM 808 O O . PRO A 1 111 ? -8.838 7.517 -2.485 1.00 48.15 1805 PRO A O 1
ATOM 812 N N . GLU A 1 112 ? -7.216 8.738 -1.514 1.00 33.65 1806 GLU A N 1
ATOM 813 C CA . GLU A 1 112 ? -7.001 9.544 -2.709 1.00 45.65 1806 GLU A CA 1
ATOM 814 C C . GLU A 1 112 ? -6.326 8.758 -3.823 1.00 55.47 1806 GLU A C 1
ATOM 815 O O . GLU A 1 112 ? -6.399 9.167 -4.987 1.00 56.03 1806 GLU A O 1
ATOM 821 N N . ARG A 1 113 ? -5.674 7.643 -3.496 1.00 38.17 1807 ARG A N 1
ATOM 822 C CA . ARG A 1 113 ? -4.935 6.859 -4.476 1.00 34.67 1807 ARG A CA 1
ATOM 823 C C . ARG A 1 113 ? -5.496 5.453 -4.640 1.00 37.21 1807 ARG A C 1
ATOM 824 O O . ARG A 1 113 ? -4.824 4.591 -5.217 1.00 45.41 1807 ARG A O 1
ATOM 832 N N . SER A 1 114 ? -6.711 5.199 -4.157 1.00 35.58 1808 SER A N 1
ATOM 833 C CA . SER A 1 114 ? -7.215 3.833 -4.056 1.00 26.40 1808 SER A CA 1
ATOM 834 C C . SER A 1 114 ? -7.656 3.241 -5.392 1.00 40.86 1808 SER A C 1
ATOM 835 O O . SER A 1 114 ? -8.059 2.073 -5.428 1.00 38.08 1808 SER A O 1
ATOM 838 N N . ASP A 1 115 ? -7.601 3.995 -6.486 1.00 48.89 1809 ASP A N 1
ATOM 839 C CA . ASP A 1 115 ? -7.891 3.432 -7.798 1.00 37.83 1809 ASP A CA 1
ATOM 840 C C . ASP A 1 115 ? -6.628 3.067 -8.566 1.00 32.97 1809 ASP A C 1
ATOM 841 O O . ASP A 1 115 ? -6.722 2.474 -9.646 1.00 55.34 1809 ASP A O 1
ATOM 846 N N . ASP A 1 116 ? -5.456 3.396 -8.033 1.00 35.09 1810 ASP A N 1
ATOM 847 C CA . ASP A 1 116 ? -4.183 2.951 -8.589 1.00 39.81 1810 ASP A CA 1
ATOM 848 C C . ASP A 1 116 ? -3.784 1.649 -7.899 1.00 52.37 1810 ASP A C 1
ATOM 849 O O . ASP A 1 116 ? -3.457 1.641 -6.707 1.00 34.83 1810 ASP A O 1
ATOM 854 N N . GLU A 1 117 ? -3.795 0.549 -8.658 1.00 47.08 1811 GLU A N 1
ATOM 855 C CA . GLU A 1 117 ? -3.564 -0.764 -8.067 1.00 45.01 1811 GLU A CA 1
ATOM 856 C C . GLU A 1 117 ? -2.206 -0.848 -7.378 1.00 37.45 1811 GLU A C 1
ATOM 857 O O . GLU A 1 117 ? -2.044 -1.611 -6.418 1.00 40.88 1811 GLU A O 1
ATOM 863 N N . SER A 1 118 ? -1.228 -0.064 -7.830 1.00 47.34 1812 SER A N 1
ATOM 864 C CA . SER A 1 118 ? 0.091 -0.070 -7.207 1.00 29.01 1812 SER A CA 1
ATOM 865 C C . SER A 1 118 ? 0.145 0.747 -5.923 1.00 33.78 1812 SER A C 1
ATOM 866 O O . SER A 1 118 ? 1.186 0.758 -5.257 1.00 42.23 1812 SER A O 1
ATOM 869 N N . ALA A 1 119 ? -0.937 1.429 -5.559 1.00 36.98 1813 ALA A N 1
ATOM 870 C CA . ALA A 1 119 ? -0.979 2.193 -4.321 1.00 50.59 1813 ALA A CA 1
ATOM 871 C C . ALA A 1 119 ? -1.440 1.365 -3.126 1.00 37.89 1813 ALA A C 1
ATOM 872 O O . ALA A 1 119 ? -1.576 1.914 -2.030 1.00 28.81 1813 ALA A O 1
ATOM 874 N N . TRP A 1 120 ? -1.671 0.068 -3.301 1.00 28.73 1814 TRP A N 1
ATOM 875 C CA . TRP A 1 120 ? -2.180 -0.783 -2.234 1.00 21.37 1814 TRP A CA 1
ATOM 876 C C . TRP A 1 120 ? -1.036 -1.542 -1.575 1.00 29.25 1814 TRP A C 1
ATOM 877 O O . TRP A 1 120 ? -0.226 -2.174 -2.260 1.00 32.90 1814 TRP A O 1
ATOM 888 N N . THR A 1 121 ? -0.983 -1.489 -0.247 1.00 20.76 1815 THR A N 1
ATOM 889 C CA . THR A 1 121 ? 0.037 -2.178 0.532 1.00 18.54 1815 THR A CA 1
ATOM 890 C C . THR A 1 121 ? -0.552 -3.463 1.100 1.00 19.00 1815 THR A C 1
ATOM 891 O O . THR A 1 121 ? -1.601 -3.428 1.750 1.00 21.57 1815 THR A O 1
ATOM 895 N N . ARG A 1 122 ? 0.131 -4.580 0.867 1.00 19.59 1816 ARG A N 1
ATOM 896 C CA . ARG A 1 122 ? -0.319 -5.881 1.363 1.00 16.06 1816 ARG A CA 1
ATOM 897 C C . ARG A 1 122 ? 0.000 -6.015 2.847 1.00 17.22 1816 ARG A C 1
ATOM 898 O O . ARG A 1 122 ? 1.165 -5.897 3.249 1.00 23.14 1816 ARG A O 1
ATOM 906 N N . HIS A 1 123 ? -1.022 -6.286 3.661 1.00 16.05 1817 HIS A N 1
ATOM 907 C CA . HIS A 1 123 ? -0.835 -6.436 5.101 1.00 15.39 1817 HIS A CA 1
ATOM 908 C C . HIS A 1 123 ? -0.948 -7.864 5.595 1.00 20.17 1817 HIS A C 1
ATOM 909 O O . HIS A 1 123 ? -0.180 -8.257 6.477 1.00 19.50 1817 HIS A O 1
ATOM 916 N N . ALA A 1 124 ? -1.867 -8.665 5.053 1.00 15.79 1818 ALA A N 1
ATOM 917 C CA . ALA A 1 124 ? -2.045 -10.019 5.572 1.00 15.27 1818 ALA A CA 1
ATOM 918 C C . ALA A 1 124 ? -2.662 -10.902 4.500 1.00 18.16 1818 ALA A C 1
ATOM 919 O O . ALA A 1 124 ? -3.465 -10.443 3.685 1.00 17.89 1818 ALA A O 1
ATOM 921 N N . THR A 1 125 ? -2.280 -12.177 4.523 1.00 16.98 1819 THR A N 1
ATOM 922 C CA . THR A 1 125 ? -2.769 -13.172 3.573 1.00 15.71 1819 THR A CA 1
ATOM 923 C C . THR A 1 125 ? -2.959 -14.510 4.278 1.00 23.68 1819 THR A C 1
ATOM 924 O O . THR A 1 125 ? -2.356 -14.778 5.321 1.00 18.06 1819 THR A O 1
ATOM 928 N N . GLY A 1 126 ? -3.783 -15.362 3.675 1.00 17.20 1820 GLY A N 1
ATOM 929 C CA . GLY A 1 126 ? -3.992 -16.699 4.206 1.00 14.53 1820 GLY A CA 1
ATOM 930 C C . GLY A 1 126 ? -5.077 -17.411 3.423 1.00 15.74 1820 GLY A C 1
ATOM 931 O O . GLY A 1 126 ? -5.401 -17.025 2.296 1.00 17.75 1820 GLY A O 1
ATOM 932 N N . ARG A 1 127 ? -5.648 -18.438 4.043 1.00 17.67 1821 ARG A N 1
ATOM 933 C CA . ARG A 1 127 ? -6.695 -19.239 3.420 1.00 17.22 1821 ARG A CA 1
ATOM 934 C C . ARG A 1 127 ? -7.887 -19.325 4.358 1.00 15.50 1821 ARG A C 1
ATOM 935 O O . ARG A 1 127 ? -7.738 -19.226 5.576 1.00 16.81 1821 ARG A O 1
ATOM 943 N N . ILE A 1 128 ? -9.078 -19.477 3.785 1.00 17.30 1822 ILE A N 1
ATOM 944 C CA . ILE A 1 128 ? -10.295 -19.571 4.582 1.00 13.72 1822 ILE A CA 1
ATOM 945 C C . ILE A 1 128 ? -11.017 -20.868 4.244 1.00 16.67 1822 ILE A C 1
ATOM 946 O O . ILE A 1 128 ? -10.901 -21.405 3.136 1.00 19.49 1822 ILE A O 1
ATOM 951 N N . ALA A 1 129 ? -11.761 -21.374 5.218 1.00 16.82 1823 ALA A N 1
ATOM 952 C CA . ALA A 1 129 ? -12.529 -22.597 5.037 1.00 19.92 1823 ALA A CA 1
ATOM 953 C C . ALA A 1 129 ? -13.673 -22.597 6.039 1.00 20.15 1823 ALA A C 1
ATOM 954 O O . ALA A 1 129 ? -13.748 -21.753 6.936 1.00 16.89 1823 ALA A O 1
ATOM 956 N N . ARG A 1 130 ? -14.565 -23.566 5.867 1.00 19.77 1824 ARG A N 1
ATOM 957 C CA . ARG A 1 130 ? -15.742 -23.716 6.702 1.00 21.61 1824 ARG A CA 1
ATOM 958 C C . ARG A 1 130 ? -16.036 -25.204 6.798 1.00 39.19 1824 ARG A C 1
ATOM 959 O O . ARG A 1 130 ? -15.955 -25.917 5.795 1.00 33.39 1824 ARG A O 1
ATOM 967 N N . ARG A 1 131 ? -16.348 -25.675 8.001 1.00 27.21 1825 ARG A N 1
ATOM 968 C CA . ARG A 1 131 ? -16.550 -27.101 8.223 1.00 25.70 1825 ARG A CA 1
ATOM 969 C C . ARG A 1 131 ? -17.741 -27.312 9.143 1.00 29.19 1825 ARG A C 1
ATOM 970 O O . ARG A 1 131 ? -17.941 -26.552 10.094 1.00 27.82 1825 ARG A O 1
ATOM 978 N N . GLN A 1 132 ? -18.526 -28.349 8.863 1.00 34.44 1826 GLN A N 1
ATOM 979 C CA . GLN A 1 132 ? -19.669 -28.657 9.712 1.00 44.58 1826 GLN A CA 1
ATOM 980 C C . GLN A 1 132 ? -19.194 -29.106 11.089 1.00 38.02 1826 GLN A C 1
ATOM 981 O O . GLN A 1 132 ? -18.194 -29.817 11.219 1.00 45.66 1826 GLN A O 1
ATOM 987 N N . LEU A 1 133 ? -19.920 -28.679 12.119 1.00 40.12 1827 LEU A N 1
ATOM 988 C CA . LEU A 1 133 ? -19.502 -28.847 13.514 1.00 75.59 1827 LEU A CA 1
ATOM 989 C C . LEU A 1 133 ? -19.227 -30.300 13.915 1.00 63.58 1827 LEU A C 1
ATOM 990 O O . LEU A 1 133 ? -19.925 -31.219 13.492 1.00 72.54 1827 LEU A O 1
ATOM 995 N N . GLY A 1 139 ? -11.166 -31.436 23.948 1.00 43.04 1833 GLY A N 1
ATOM 996 C CA . GLY A 1 139 ? -10.314 -30.752 24.904 1.00 42.13 1833 GLY A CA 1
ATOM 997 C C . GLY A 1 139 ? -11.102 -29.891 25.870 1.00 50.67 1833 GLY A C 1
ATOM 998 O O . GLY A 1 139 ? -12.127 -29.315 25.506 1.00 49.97 1833 GLY A O 1
ATOM 999 N N . GLN A 1 140 ? -10.622 -29.805 27.109 1.00 43.69 1834 GLN A N 1
ATOM 1000 C CA . GLN A 1 140 ? -11.294 -29.060 28.162 1.00 41.15 1834 GLN A CA 1
ATOM 1001 C C . GLN A 1 140 ? -10.320 -28.093 28.819 1.00 31.24 1834 GLN A C 1
ATOM 1002 O O . GLN A 1 140 ? -9.098 -28.257 28.745 1.00 27.26 1834 GLN A O 1
ATOM 1008 N N . LEU A 1 141 ? -10.884 -27.072 29.454 1.00 27.33 1835 LEU A N 1
ATOM 1009 C CA . LEU A 1 141 ? -10.101 -26.118 30.220 1.00 24.94 1835 LEU A CA 1
ATOM 1010 C C . LEU A 1 141 ? -9.415 -26.842 31.375 1.00 29.65 1835 LEU A C 1
ATOM 1011 O O . LEU A 1 141 ? -10.100 -27.484 32.188 1.00 30.93 1835 LEU A O 1
ATOM 1016 N N . PRO A 1 142 ? -8.090 -26.791 31.475 1.00 29.81 1836 PRO A N 1
ATOM 1017 C CA . PRO A 1 142 ? -7.403 -27.520 32.548 1.00 24.68 1836 PRO A CA 1
ATOM 1018 C C . PRO A 1 142 ? -7.629 -26.874 33.903 1.00 25.99 1836 PRO A C 1
ATOM 1019 O O . PRO A 1 142 ? -7.967 -25.698 34.019 1.00 28.24 1836 PRO A O 1
ATOM 1023 N N . ARG A 1 143 ? -7.448 -27.678 34.947 1.00 28.21 1837 ARG A N 1
ATOM 1024 C CA . ARG A 1 143 ? -7.427 -27.176 36.317 1.00 35.65 1837 ARG A CA 1
ATOM 1025 C C . ARG A 1 143 ? -5.962 -26.917 36.629 1.00 34.14 1837 ARG A C 1
ATOM 1026 O O . ARG A 1 143 ? -5.246 -27.784 37.124 1.00 30.66 1837 ARG A O 1
ATOM 1034 N N . LEU A 1 144 ? -5.506 -25.709 36.293 1.00 30.21 1838 LEU A N 1
ATOM 1035 C CA . LEU A 1 144 ? -4.080 -25.406 36.291 1.00 22.31 1838 LEU A CA 1
ATOM 1036 C C . LEU A 1 144 ? -3.513 -25.260 37.695 1.00 28.02 1838 LEU A C 1
ATOM 1037 O O . LEU A 1 144 ? -2.347 -25.610 37.926 1.00 26.74 1838 LEU A O 1
ATOM 1042 N N . ASP A 1 145 ? -4.304 -24.743 38.633 1.00 28.04 1839 ASP A N 1
ATOM 1043 C CA . ASP A 1 145 ? -3.815 -24.418 39.971 1.00 31.61 1839 ASP A CA 1
ATOM 1044 C C . ASP A 1 145 ? -2.557 -23.554 39.873 1.00 26.97 1839 ASP A C 1
ATOM 1045 O O . ASP A 1 145 ? -1.494 -23.876 40.407 1.00 36.02 1839 ASP A O 1
ATOM 1050 N N . GLY A 1 146 ? -2.679 -22.454 39.135 1.00 27.11 1840 GLY A N 1
ATOM 1051 C CA . GLY A 1 146 ? -1.534 -21.644 38.797 1.00 26.82 1840 GLY A CA 1
ATOM 1052 C C . GLY A 1 146 ? -1.249 -20.569 39.823 1.00 28.79 1840 GLY A C 1
ATOM 1053 O O . GLY A 1 146 ? -1.944 -20.408 40.826 1.00 30.60 1840 GLY A O 1
ATOM 1054 N N . GLU A 1 147 ? -0.182 -19.832 39.555 1.00 22.14 1841 GLU A N 1
ATOM 1055 C CA . GLU A 1 147 ? 0.185 -18.663 40.334 1.00 26.81 1841 GLU A CA 1
ATOM 1056 C C . GLU A 1 147 ? -0.402 -17.430 39.663 1.00 30.35 1841 GLU A C 1
ATOM 1057 O O . GLU A 1 147 ? -0.260 -17.254 38.451 1.00 23.29 1841 GLU A O 1
ATOM 1063 N N . ALA A 1 148 ? -1.067 -16.585 40.445 1.00 24.43 1842 ALA A N 1
ATOM 1064 C CA . ALA A 1 148 ? -1.700 -15.402 39.878 1.00 23.71 1842 ALA A CA 1
ATOM 1065 C C . ALA A 1 148 ? -0.662 -14.465 39.271 1.00 26.47 1842 ALA A C 1
ATOM 1066 O O . ALA A 1 148 ? 0.403 -14.227 39.851 1.00 29.03 1842 ALA A O 1
ATOM 1068 N N . VAL A 1 149 ? -0.966 -13.952 38.081 1.00 21.96 1843 VAL A N 1
ATOM 1069 C CA . VAL A 1 149 ? -0.178 -12.894 37.461 1.00 22.89 1843 VAL A CA 1
ATOM 1070 C C . VAL A 1 149 ? -0.783 -11.554 37.855 1.00 27.29 1843 VAL A C 1
ATOM 1071 O O . VAL A 1 149 ? -1.993 -11.339 37.709 1.00 23.75 1843 VAL A O 1
ATOM 1075 N N . GLU A 1 150 ? 0.051 -10.656 38.368 1.00 23.20 1844 GLU A N 1
ATOM 1076 C CA . GLU A 1 150 ? -0.414 -9.340 38.795 1.00 29.38 1844 GLU A CA 1
ATOM 1077 C C . GLU A 1 150 ? -0.642 -8.488 37.552 1.00 25.21 1844 GLU A C 1
ATOM 1078 O O . GLU A 1 150 ? 0.315 -8.043 36.907 1.00 26.22 1844 GLU A O 1
ATOM 1084 N N . LEU A 1 151 ? -1.912 -8.259 37.211 1.00 22.96 1845 LEU A N 1
ATOM 1085 C CA . LEU A 1 151 ? -2.233 -7.656 35.920 1.00 23.59 1845 LEU A CA 1
ATOM 1086 C C . LEU A 1 151 ? -2.095 -6.139 35.915 1.00 23.53 1845 LEU A C 1
ATOM 1087 O O . LEU A 1 151 ? -1.833 -5.560 34.856 1.00 20.49 1845 LEU A O 1
ATOM 1092 N N . ASP A 1 152 ? -2.282 -5.473 37.059 1.00 27.24 1846 ASP A N 1
ATOM 1093 C CA . ASP A 1 152 ? -2.159 -4.017 37.072 1.00 28.98 1846 ASP A CA 1
ATOM 1094 C C . ASP A 1 152 ? -0.753 -3.585 36.683 1.00 19.35 1846 ASP A C 1
ATOM 1095 O O . ASP A 1 152 ? -0.582 -2.630 35.915 1.00 21.21 1846 ASP A O 1
ATOM 1100 N N . ALA A 1 153 ? 0.266 -4.267 37.215 1.00 19.80 1847 ALA A N 1
ATOM 1101 C CA . ALA A 1 153 ? 1.641 -3.948 36.849 1.00 19.76 1847 ALA A CA 1
ATOM 1102 C C . ALA A 1 153 ? 1.884 -4.203 35.367 1.00 21.72 1847 ALA A C 1
ATOM 1103 O O . ALA A 1 153 ? 2.607 -3.442 34.711 1.00 18.32 1847 ALA A O 1
ATOM 1105 N N . TYR A 1 154 ? 1.296 -5.282 34.832 1.00 20.25 1848 TYR A N 1
ATOM 1106 C CA . TYR A 1 154 ? 1.392 -5.563 33.401 1.00 20.43 1848 TYR A CA 1
ATOM 1107 C C . TYR A 1 154 ? 0.762 -4.442 32.581 1.00 18.10 1848 TYR A C 1
ATOM 1108 O O . TYR A 1 154 ? 1.388 -3.905 31.659 1.00 17.83 1848 TYR A O 1
ATOM 1117 N N . TYR A 1 155 ? -0.472 -4.058 32.919 1.00 17.34 1849 TYR A N 1
ATOM 1118 C CA . TYR A 1 155 ? -1.167 -3.015 32.170 1.00 20.66 1849 TYR A CA 1
ATOM 1119 C C . TYR A 1 155 ? -0.419 -1.688 32.220 1.00 22.33 1849 TYR A C 1
ATOM 1120 O O . TYR A 1 155 ? -0.344 -0.963 31.218 1.00 17.44 1849 TYR A O 1
ATOM 1129 N N . GLU A 1 156 ? 0.128 -1.345 33.384 1.00 18.90 1850 GLU A N 1
ATOM 1130 C CA . GLU A 1 156 ? 0.809 -0.068 33.510 1.00 20.92 1850 GLU A CA 1
ATOM 1131 C C . GLU A 1 156 ? 2.089 -0.044 32.681 1.00 23.35 1850 GLU A C 1
ATOM 1132 O O . GLU A 1 156 ? 2.376 0.956 32.019 1.00 19.65 1850 GLU A O 1
ATOM 1138 N N . ARG A 1 157 ? 2.835 -1.154 32.651 1.00 19.02 1851 ARG A N 1
ATOM 1139 C CA . ARG A 1 157 ? 4.008 -1.233 31.781 1.00 19.35 1851 ARG A CA 1
ATOM 1140 C C . ARG A 1 157 ? 3.622 -1.207 30.304 1.00 17.06 1851 ARG A C 1
ATOM 1141 O O . ARG A 1 157 ? 4.352 -0.650 29.474 1.00 21.39 1851 ARG A O 1
ATOM 1149 N N . MET A 1 158 ? 2.493 -1.820 29.951 1.00 16.18 1852 MET A N 1
ATOM 1150 C CA . MET A 1 1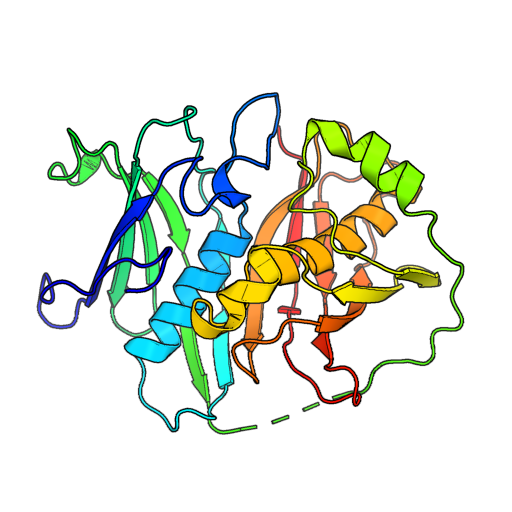58 ? 2.076 -1.913 28.557 1.00 16.12 1852 MET A CA 1
ATOM 1151 C C . MET A 1 158 ? 1.275 -0.702 28.083 1.00 21.01 1852 MET A C 1
ATOM 1152 O O . MET A 1 158 ? 0.875 -0.661 26.915 1.00 18.80 1852 MET A O 1
ATOM 1157 N N . ARG A 1 159 ? 1.031 0.289 28.941 1.00 17.63 1853 ARG A N 1
ATOM 1158 C CA . ARG A 1 159 ? 0.168 1.383 28.510 1.00 19.93 1853 ARG A CA 1
ATOM 1159 C C . ARG A 1 159 ? 0.811 2.257 27.442 1.00 17.97 1853 ARG A C 1
ATOM 1160 O O . ARG A 1 159 ? 0.097 3.031 26.793 1.00 23.29 1853 ARG A O 1
ATOM 1168 N N . ILE A 1 160 ? 2.123 2.122 27.213 1.00 18.27 1854 ILE A N 1
ATOM 1169 C CA . ILE A 1 160 ? 2.754 2.782 26.079 1.00 21.29 1854 ILE A CA 1
ATOM 1170 C C . ILE A 1 160 ? 2.358 2.130 24.764 1.00 21.11 1854 ILE A C 1
ATOM 1171 O O . ILE A 1 160 ? 2.536 2.737 23.696 1.00 20.48 1854 ILE A O 1
ATOM 1176 N N . TYR A 1 161 ? 1.828 0.902 24.814 1.00 19.67 1855 TYR A N 1
ATOM 1177 C CA . TYR A 1 161 ? 1.364 0.200 23.627 1.00 19.51 1855 TYR A CA 1
ATOM 1178 C C . TYR A 1 161 ? -0.148 0.081 23.534 1.00 15.06 1855 TYR A C 1
ATOM 1179 O O . TYR A 1 161 ? -0.661 -0.106 22.429 1.00 16.07 1855 TYR A O 1
ATOM 1188 N N . TYR A 1 162 ? -0.865 0.165 24.648 1.00 15.30 1856 TYR A N 1
ATOM 1189 C CA . TYR A 1 162 ? -2.277 -0.189 24.675 1.00 14.65 1856 TYR A CA 1
ATOM 1190 C C . TYR A 1 162 ? -3.060 0.835 25.473 1.00 18.48 1856 TYR A C 1
ATOM 1191 O O . TYR A 1 162 ? -2.646 1.207 26.576 1.00 17.41 1856 TYR A O 1
ATOM 1200 N N . GLY A 1 163 ? -4.199 1.255 24.932 1.00 16.49 1857 GLY A N 1
ATOM 1201 C CA . GLY A 1 163 ? -5.098 2.143 25.629 1.00 16.80 1857 GLY A CA 1
ATOM 1202 C C . GLY A 1 163 ? -6.165 1.416 26.427 1.00 18.27 1857 GLY A C 1
ATOM 1203 O O . GLY A 1 163 ? -6.213 0.178 26.482 1.00 18.94 1857 GLY A O 1
ATOM 1204 N N . PRO A 1 164 ? -7.061 2.186 27.056 1.00 18.90 1858 PRO A N 1
ATOM 1205 C CA . PRO A 1 164 ? -7.996 1.598 28.031 1.00 17.45 1858 PRO A CA 1
ATOM 1206 C C . PRO A 1 164 ? -9.058 0.689 27.441 1.00 17.42 1858 PRO A C 1
ATOM 1207 O O . PRO A 1 164 ? -9.706 -0.033 28.210 1.00 21.65 1858 PRO A O 1
ATOM 1211 N N . ARG A 1 165 ? -9.288 0.708 26.128 1.00 17.44 1859 ARG A N 1
ATOM 1212 C CA . ARG A 1 165 ? -10.216 -0.248 25.537 1.00 16.91 1859 ARG A CA 1
ATOM 1213 C C . ARG A 1 165 ? -9.614 -1.636 25.394 1.00 16.37 1859 ARG A C 1
ATOM 1214 O O . ARG A 1 165 ? -10.355 -2.586 25.108 1.00 15.94 1859 ARG A O 1
ATOM 1222 N N . LEU A 1 166 ? -8.301 -1.768 25.587 1.00 16.18 1860 LEU A N 1
ATOM 1223 C CA . LEU A 1 166 ? -7.592 -3.015 25.323 1.00 18.24 1860 LEU A CA 1
ATOM 1224 C C . LEU A 1 166 ? -6.899 -3.534 26.583 1.00 14.95 1860 LEU A C 1
ATOM 1225 O O . LEU A 1 166 ? -5.724 -3.922 26.553 1.00 15.36 1860 LEU A O 1
ATOM 1230 N N . ARG A 1 167 ? -7.632 -3.540 27.704 1.00 15.15 1861 ARG A N 1
ATOM 1231 C CA . ARG A 1 167 ? -7.150 -4.081 28.976 1.00 12.34 1861 ARG A CA 1
ATOM 1232 C C . ARG A 1 167 ? -8.239 -4.998 29.528 1.00 14.18 1861 ARG A C 1
ATOM 1233 O O . ARG A 1 167 ? -8.834 -4.729 30.575 1.00 18.56 1861 ARG A O 1
ATOM 1241 N N . ASN A 1 168 ? -8.493 -6.098 28.818 1.00 15.04 1862 ASN A N 1
ATOM 1242 C CA . ASN A 1 168 ? -9.694 -6.894 29.031 1.00 18.54 1862 ASN A CA 1
ATOM 1243 C C . ASN A 1 168 ? -9.436 -8.228 29.721 1.00 15.31 1862 ASN A C 1
ATOM 1244 O O . ASN A 1 168 ? -10.365 -9.043 29.831 1.00 16.23 1862 ASN A O 1
ATOM 1249 N N . ILE A 1 169 ? -8.220 -8.459 30.206 1.00 16.40 1863 ILE A N 1
ATOM 1250 C CA . ILE A 1 169 ? -7.921 -9.633 31.029 1.00 15.37 1863 ILE A CA 1
ATOM 1251 C C . ILE A 1 169 ? -8.350 -9.332 32.457 1.00 14.09 1863 ILE A C 1
ATOM 1252 O O . ILE A 1 169 ? -7.886 -8.358 33.062 1.00 18.09 1863 ILE A O 1
ATOM 1257 N N A ARG A 1 170 ? -9.223 -10.176 33.006 0.48 12.45 1864 ARG A N 1
ATOM 1258 N N C ARG A 1 170 ? -9.248 -10.156 32.993 0.52 12.44 1864 ARG A N 1
ATOM 1259 C CA A ARG A 1 170 ? -9.730 -9.996 34.360 0.48 19.17 1864 ARG A CA 1
ATOM 1260 C CA C ARG A 1 170 ? -9.690 -9.980 34.369 0.52 19.14 1864 ARG A CA 1
ATOM 1261 C C A ARG A 1 170 ? -8.980 -10.819 35.398 0.48 20.43 1864 ARG A C 1
ATOM 1262 C 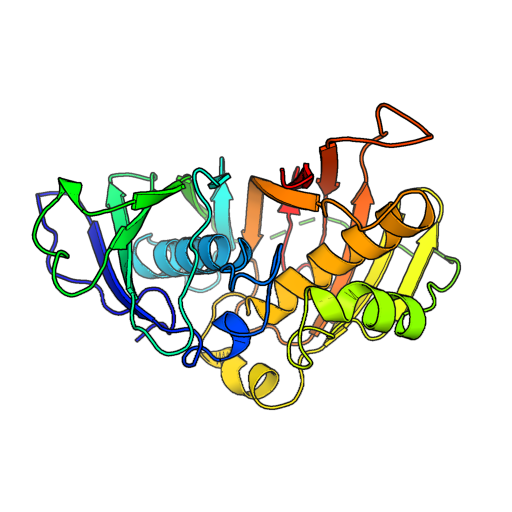C C ARG A 1 170 ? -8.804 -10.731 35.350 0.52 21.45 1864 ARG A C 1
ATOM 1263 O O A ARG A 1 170 ? -8.914 -10.415 36.564 0.48 20.04 1864 ARG A O 1
ATOM 1264 O O C ARG A 1 170 ? -8.457 -10.194 36.410 0.52 17.93 1864 ARG A O 1
ATOM 1279 N N . HIS A 1 171 ? -8.414 -11.954 34.998 1.00 18.04 1865 HIS A N 1
ATOM 1280 C CA . HIS A 1 171 ? -7.612 -12.803 35.868 1.00 18.25 1865 HIS A CA 1
ATOM 1281 C C . HIS A 1 171 ? -6.684 -13.625 34.989 1.00 17.96 1865 HIS A C 1
ATOM 1282 O O . HIS A 1 171 ? -7.034 -13.973 33.859 1.00 17.54 1865 HIS A O 1
ATOM 1289 N N . LEU A 1 172 ? -5.495 -13.926 35.507 1.00 15.74 1866 LEU A N 1
ATOM 1290 C CA . LEU A 1 172 ? -4.532 -14.724 34.762 1.00 16.17 1866 LEU A CA 1
ATOM 1291 C C . LEU A 1 172 ? -3.688 -15.485 35.771 1.00 18.72 1866 LEU A C 1
ATOM 1292 O O . LEU A 1 172 ? -3.192 -14.886 36.729 1.00 17.79 1866 LEU A O 1
ATOM 1297 N N . GLU A 1 173 ? -3.550 -16.793 35.574 1.00 17.08 1867 GLU A N 1
ATOM 1298 C CA . GLU A 1 173 ? -2.677 -17.594 36.420 1.00 21.11 1867 GLU A CA 1
ATOM 1299 C C . GLU A 1 173 ? -1.790 -18.469 35.552 1.00 21.55 1867 GLU A C 1
ATOM 1300 O O . GLU A 1 173 ? -2.215 -18.951 34.498 1.00 18.10 1867 GLU A O 1
ATOM 1306 N N . ARG A 1 174 ? -0.551 -18.665 35.988 1.00 19.07 1868 ARG A N 1
ATOM 1307 C CA . ARG A 1 174 ? 0.413 -19.382 35.173 1.00 16.39 1868 ARG A CA 1
ATOM 1308 C C . ARG A 1 174 ? 1.006 -20.563 35.929 1.00 24.13 1868 ARG A C 1
ATOM 1309 O O . ARG A 1 174 ? 1.020 -20.609 37.163 1.00 21.56 1868 ARG A O 1
ATOM 1317 N N . ARG A 1 175 ? 1.487 -21.528 35.154 1.00 19.84 1869 ARG A N 1
ATOM 1318 C CA . ARG A 1 175 ? 2.226 -22.669 35.685 1.00 18.83 1869 ARG A CA 1
ATOM 1319 C C . ARG A 1 175 ? 3.148 -23.150 34.579 1.00 19.16 1869 ARG A C 1
ATOM 1320 O O . ARG A 1 175 ? 2.671 -23.588 33.529 1.00 19.50 1869 ARG A O 1
ATOM 1328 N N . GLY A 1 176 ? 4.457 -23.045 34.790 1.00 17.69 1870 GLY A N 1
ATOM 1329 C CA . GLY A 1 176 ? 5.372 -23.272 33.678 1.00 20.28 1870 GLY A CA 1
ATOM 1330 C C . GLY A 1 176 ? 5.101 -22.301 32.538 1.00 20.25 1870 GLY A C 1
ATOM 1331 O O . GLY A 1 176 ? 4.937 -21.093 32.744 1.00 20.86 1870 GLY A O 1
ATOM 1332 N N . ARG A 1 177 ? 5.053 -22.828 31.315 1.00 15.48 1871 ARG A N 1
ATOM 1333 C CA . ARG A 1 177 ? 4.767 -22.037 30.124 1.00 17.42 1871 ARG A CA 1
ATOM 1334 C C . ARG A 1 177 ? 3.290 -22.063 29.746 1.00 16.93 1871 ARG A C 1
ATOM 1335 O O . ARG A 1 177 ? 2.945 -21.720 28.606 1.00 17.77 1871 ARG A O 1
ATOM 1343 N N . GLU A 1 178 ? 2.419 -22.464 30.667 1.00 16.41 1872 GLU A N 1
ATOM 1344 C CA . GLU A 1 178 ? 0.986 -22.497 30.437 1.00 14.69 1872 GLU A CA 1
ATOM 1345 C C . GLU A 1 178 ? 0.277 -21.502 31.341 1.00 18.06 1872 GLU A C 1
ATOM 1346 O O . GLU A 1 178 ? 0.779 -21.108 32.401 1.00 18.14 1872 GLU A O 1
ATOM 1352 N N . ALA A 1 179 ? -0.907 -21.081 30.900 1.00 15.83 1873 ALA A N 1
ATOM 1353 C CA . ALA A 1 179 ? -1.692 -20.142 31.684 1.00 15.91 1873 ALA A CA 1
ATOM 1354 C C . ALA A 1 179 ? -3.163 -20.331 31.366 1.00 16.05 1873 ALA A C 1
ATOM 1355 O O . ALA A 1 179 ? -3.533 -20.833 30.303 1.00 17.89 1873 ALA A O 1
ATOM 1357 N N . ILE A 1 180 ? -4.003 -19.913 32.307 1.00 16.18 1874 ILE A N 1
ATOM 1358 C CA . ILE A 1 180 ? -5.430 -19.756 32.069 1.00 14.72 1874 ILE A CA 1
ATOM 1359 C C . ILE A 1 180 ? -5.803 -18.325 32.414 1.00 20.07 1874 ILE A C 1
ATOM 1360 O O . ILE A 1 180 ? -5.451 -17.823 33.491 1.00 18.74 1874 ILE A O 1
ATOM 1365 N N . GLY A 1 181 ? -6.468 -17.662 31.482 1.00 19.32 1875 GLY A N 1
ATOM 1366 C CA . GLY A 1 181 ? -6.895 -16.295 31.666 1.00 24.67 1875 GLY A CA 1
ATOM 1367 C C . GLY A 1 181 ? -8.400 -16.217 31.532 1.00 21.65 1875 GLY A C 1
ATOM 1368 O O . GLY A 1 181 ? -9.024 -17.040 30.859 1.00 24.88 1875 GLY A O 1
ATOM 1369 N N . HIS A 1 182 ? -8.980 -15.240 32.209 1.00 16.92 1876 HIS A N 1
ATOM 1370 C CA . HIS A 1 182 ? -10.389 -14.900 32.083 1.00 15.19 1876 HIS A CA 1
ATOM 1371 C C . HIS A 1 182 ? -10.449 -13.521 31.439 1.00 15.98 1876 HIS A C 1
ATOM 1372 O O . HIS A 1 182 ? -9.909 -12.559 31.997 1.00 16.93 1876 HIS A O 1
ATOM 1379 N N . VAL A 1 183 ? -11.050 -13.434 30.248 1.00 14.31 1877 VAL A N 1
ATOM 1380 C CA . VAL A 1 183 ? -11.157 -12.177 29.519 1.00 14.96 1877 VAL A CA 1
ATOM 1381 C C . VAL A 1 183 ? -12.630 -11.857 29.325 1.00 15.46 1877 VAL A C 1
ATOM 1382 O O . VAL A 1 183 ? -13.450 -12.747 29.062 1.00 15.29 1877 VAL A O 1
ATOM 1386 N N . CYS A 1 184 ? -12.963 -10.580 29.465 1.00 18.77 1878 CYS A N 1
ATOM 1387 C CA . CYS A 1 184 ? -14.348 -10.147 29.397 1.00 17.36 1878 CYS A CA 1
ATOM 1388 C C . CYS A 1 184 ? -14.400 -8.755 28.794 1.00 23.55 1878 CYS A C 1
ATOM 1389 O O . CYS A 1 184 ? -13.682 -7.853 29.238 1.00 22.65 1878 CYS A O 1
ATOM 1392 N N . LEU A 1 185 ? -15.233 -8.590 27.772 1.00 16.70 1879 LEU A N 1
ATOM 1393 C CA . LEU A 1 185 ? -15.419 -7.271 27.191 1.00 17.79 1879 LEU A CA 1
ATOM 1394 C C . LEU A 1 185 ? -16.264 -6.405 28.108 1.00 19.68 1879 LEU A C 1
ATOM 1395 O O . LEU A 1 185 ? -17.081 -6.897 28.889 1.00 20.70 1879 LEU A O 1
ATOM 1400 N N A GLN A 1 186 ? -16.052 -5.097 28.025 0.53 21.06 1880 GLN A N 1
ATOM 1401 N N B GLN A 1 186 ? -16.063 -5.095 27.973 0.47 21.00 1880 GLN A N 1
ATOM 1402 C CA A GLN A 1 186 ? -16.871 -4.149 28.765 0.53 23.51 1880 GLN A CA 1
ATOM 1403 C CA B GLN A 1 186 ? -16.704 -4.076 28.787 0.47 24.00 1880 GLN A CA 1
ATOM 1404 C C A GLN A 1 186 ? -17.104 -2.928 27.889 0.53 22.41 1880 GLN A C 1
ATOM 1405 C C B GLN A 1 186 ? -17.036 -2.885 27.898 0.47 22.53 1880 GLN A C 1
ATOM 1406 O O A GLN A 1 186 ? -16.640 -2.855 26.743 0.53 19.93 1880 GLN A O 1
ATOM 1407 O O B GLN A 1 186 ? -16.582 -2.791 26.752 0.47 19.90 1880 GLN A O 1
ATOM 1418 N N . GLY A 1 187 ? -17.833 -1.964 28.441 1.00 27.44 1881 GLY A N 1
ATOM 1419 C CA . GLY A 1 187 ? -18.071 -0.707 27.751 1.00 30.99 1881 GLY A CA 1
ATOM 1420 C C . GLY A 1 187 ? -18.655 -0.888 26.367 1.00 19.57 1881 GLY A C 1
ATOM 1421 O O . GLY A 1 187 ? -19.489 -1.770 26.126 1.00 28.56 1881 GLY A O 1
ATOM 1422 N N . GLU A 1 188 ? -18.193 -0.047 25.437 1.00 22.25 1882 GLU A N 1
ATOM 1423 C CA . GLU A 1 188 ? -18.694 -0.087 24.068 1.00 29.66 1882 GLU A CA 1
ATOM 1424 C C . GLU A 1 188 ? -18.361 -1.412 23.401 1.00 24.34 1882 GLU A C 1
ATOM 1425 O O . GLU A 1 188 ? -19.139 -1.920 22.587 1.00 26.84 1882 GLU A O 1
ATOM 1431 N N . GLU A 1 189 ? -17.203 -1.985 23.730 1.00 23.53 1883 GLU A N 1
ATOM 1432 C CA . GLU A 1 189 ? -16.782 -3.199 23.040 1.00 22.34 1883 GLU A CA 1
ATOM 1433 C C . GLU A 1 189 ? -17.697 -4.371 23.381 1.00 25.56 1883 GLU A C 1
ATOM 1434 O O . GLU A 1 189 ? -17.987 -5.211 22.519 1.00 23.09 1883 GLU A O 1
ATOM 1440 N N . ALA A 1 190 ? -18.196 -4.428 24.621 1.00 20.45 1884 ALA A N 1
ATOM 1441 C CA . ALA A 1 190 ? -19.165 -5.458 24.976 1.00 24.92 1884 ALA A CA 1
ATOM 1442 C C . ALA A 1 190 ? -20.513 -5.234 24.305 1.00 22.76 1884 ALA A C 1
ATOM 1443 O O . ALA A 1 190 ? -21.298 -6.177 24.193 1.00 28.59 1884 ALA A O 1
ATOM 1445 N N . GLN A 1 191 ? -20.799 -4.012 23.862 1.00 20.18 1885 GLN A N 1
ATOM 1446 C CA . GLN A 1 191 ? -22.065 -3.727 23.198 1.00 22.91 1885 GLN A CA 1
ATOM 1447 C C . GLN A 1 191 ? -22.056 -4.097 21.721 1.00 20.83 1885 GLN A C 1
ATOM 1448 O O . GLN A 1 191 ? -23.109 -4.030 21.075 1.00 32.74 1885 GLN A O 1
ATOM 1454 N N . GLU A 1 192 ? -20.905 -4.488 21.178 1.00 24.46 1886 GLU A N 1
ATOM 1455 C CA . GLU A 1 192 ? -20.723 -4.708 19.750 1.00 33.57 1886 GLU A CA 1
ATOM 1456 C C . GLU A 1 192 ? -20.644 -6.186 19.386 1.00 36.89 1886 GLU A C 1
ATOM 1457 O O . GLU A 1 192 ? -20.025 -6.534 18.375 1.00 31.46 1886 GLU A O 1
ATOM 1463 N N . SER A 1 193 ? -21.271 -7.064 20.177 1.00 39.56 1887 SER A N 1
ATOM 1464 C CA . SER A 1 193 ? -21.163 -8.498 19.913 1.00 31.21 1887 SER A CA 1
ATOM 1465 C C . SER A 1 193 ? -21.835 -8.892 18.604 1.00 27.34 1887 SER A C 1
ATOM 1466 O O . SER A 1 193 ? -21.418 -9.865 17.965 1.00 42.89 1887 SER A O 1
ATOM 1469 N N . ALA A 1 194 ? -22.870 -8.165 18.188 1.00 34.43 1888 ALA A N 1
ATOM 1470 C CA . ALA A 1 194 ? -23.513 -8.474 16.919 1.00 41.16 1888 ALA A CA 1
ATOM 1471 C C . ALA A 1 194 ? -22.676 -8.060 15.717 1.00 44.84 1888 ALA A C 1
ATOM 1472 O O . ALA A 1 194 ? -23.017 -8.431 14.589 1.00 40.06 1888 ALA A O 1
ATOM 1474 N N . SER A 1 195 ? -21.593 -7.312 15.922 1.00 25.58 1889 SER A N 1
ATOM 1475 C CA . SER A 1 195 ? -20.883 -6.717 14.800 1.00 23.21 1889 SER A CA 1
ATOM 1476 C C . SER A 1 195 ? -19.726 -7.561 14.291 1.00 17.68 1889 SER A C 1
ATOM 1477 O O . SER A 1 195 ? -19.353 -7.421 13.120 1.00 24.85 1889 SER A O 1
ATOM 1480 N N . TYR A 1 196 ? -19.150 -8.415 15.130 1.00 17.54 1890 TYR A N 1
ATOM 1481 C CA . TYR A 1 196 ? -17.943 -9.158 14.796 1.00 16.09 1890 TYR A CA 1
ATOM 1482 C C . TYR A 1 196 ? -18.186 -10.655 14.926 1.00 14.14 1890 TYR A C 1
ATOM 1483 O O . TYR A 1 196 ? -18.991 -11.105 15.749 1.00 17.16 1890 TYR A O 1
ATOM 1492 N N . GLU A 1 197 ? -17.450 -11.440 14.140 1.00 14.20 1891 GLU A N 1
ATOM 1493 C CA . GLU A 1 197 ? -17.447 -12.871 14.396 1.00 14.87 1891 GLU A CA 1
ATOM 1494 C C . GLU A 1 197 ? -16.783 -13.162 15.734 1.00 17.71 1891 GLU A C 1
ATOM 1495 O O . GLU A 1 197 ? -17.364 -13.831 16.595 1.00 19.44 1891 GLU A O 1
ATOM 1501 N N . LEU A 1 198 ? -15.569 -12.648 15.930 1.00 15.90 1892 LEU A N 1
ATOM 1502 C CA . LEU A 1 198 ? -14.891 -12.684 17.226 1.00 12.96 1892 LEU A CA 1
ATOM 1503 C C . LEU A 1 198 ? -14.277 -11.312 17.450 1.00 13.09 1892 LEU A C 1
ATOM 1504 O O . LEU A 1 198 ? -13.373 -10.909 16.710 1.00 16.91 1892 LEU A O 1
ATOM 1509 N N . HIS A 1 199 ? -14.767 -10.589 18.455 1.00 15.76 1893 HIS A N 1
ATOM 1510 C CA . HIS A 1 199 ? -14.340 -9.212 18.634 1.00 16.09 1893 HIS A CA 1
ATOM 1511 C C . HIS A 1 199 ? -12.813 -9.126 18.695 1.00 14.61 1893 HIS A C 1
ATOM 1512 O O . HIS A 1 199 ? -12.186 -9.845 19.487 1.00 13.80 1893 HIS A O 1
ATOM 1519 N N . PRO A 1 200 ? -12.184 -8.301 17.857 1.00 13.70 1894 PRO A N 1
ATOM 1520 C CA . PRO A 1 200 ? -10.721 -8.135 17.949 1.00 15.80 1894 PRO A CA 1
ATOM 1521 C C . PRO A 1 200 ? -10.233 -7.832 19.351 1.00 12.94 1894 PRO A C 1
ATOM 1522 O O . PRO A 1 200 ? -9.158 -8.309 19.732 1.00 15.69 1894 PRO A O 1
ATOM 1526 N N . ALA A 1 201 ? -10.998 -7.063 20.133 1.00 15.21 1895 ALA A N 1
ATOM 1527 C CA . ALA A 1 201 ? -10.571 -6.746 21.494 1.00 17.16 1895 ALA A CA 1
ATOM 1528 C C . ALA A 1 201 ? -10.482 -8.001 22.348 1.00 15.91 1895 ALA A C 1
ATOM 1529 O O . ALA A 1 201 ? -9.597 -8.118 23.206 1.00 16.82 1895 ALA A O 1
ATOM 1531 N N . LEU A 1 202 ? -11.408 -8.942 22.148 1.00 14.39 1896 LEU A N 1
ATOM 1532 C CA . LEU A 1 202 ? -11.383 -10.170 22.933 1.00 13.39 1896 LEU A CA 1
ATOM 1533 C C . LEU A 1 202 ? -10.202 -11.056 22.538 1.00 14.32 1896 LEU A C 1
ATOM 1534 O O . LEU A 1 202 ? -9.470 -11.553 23.399 1.00 13.97 1896 LEU A O 1
ATOM 1539 N N . LEU A 1 203 ? -9.989 -11.267 21.237 1.00 13.49 1897 LEU A N 1
ATOM 1540 C CA . LEU A 1 203 ? -8.861 -12.103 20.840 1.00 14.74 1897 LEU A CA 1
ATOM 1541 C C . LEU A 1 203 ? -7.530 -11.444 21.189 1.00 14.16 1897 LEU A C 1
ATOM 1542 O O . LEU A 1 203 ? -6.607 -12.126 21.643 1.00 13.25 1897 LEU A O 1
ATOM 1547 N N . ASP A 1 204 ? -7.423 -10.118 21.030 1.00 12.84 1898 ASP A N 1
ATOM 1548 C CA . ASP A 1 204 ? -6.216 -9.423 21.478 1.00 14.48 1898 ASP A CA 1
ATOM 1549 C C . ASP A 1 204 ? -5.961 -9.643 22.964 1.00 15.37 1898 ASP A C 1
ATOM 1550 O O . ASP A 1 204 ? -4.809 -9.823 23.376 1.00 12.77 1898 ASP A O 1
ATOM 1555 N N . ALA A 1 205 ? -7.015 -9.616 23.785 1.00 12.91 1899 ALA A N 1
ATOM 1556 C CA . ALA A 1 205 ? -6.841 -9.881 25.212 1.00 15.79 1899 ALA A CA 1
ATOM 1557 C C . ALA A 1 205 ? -6.261 -11.276 25.450 1.00 15.32 1899 ALA A C 1
ATOM 1558 O O . ALA A 1 205 ? -5.385 -11.456 26.305 1.00 14.70 1899 ALA A O 1
ATOM 1560 N N . CYS A 1 206 ? -6.709 -12.271 24.681 1.00 12.72 1900 CYS A N 1
ATOM 1561 C CA . CYS A 1 206 ? -6.138 -13.609 24.804 1.00 16.13 1900 CYS A CA 1
ATOM 1562 C C . CYS A 1 206 ? -4.665 -13.617 24.410 1.00 14.95 1900 CYS A C 1
ATOM 1563 O O . CYS A 1 206 ? -3.837 -14.241 25.081 1.00 14.15 1900 CYS A O 1
ATOM 1566 N N . PHE A 1 207 ? -4.316 -12.925 23.326 1.00 11.52 1901 PHE A N 1
ATOM 1567 C CA . PHE A 1 207 ? -2.912 -12.863 22.938 1.00 16.57 1901 PHE A CA 1
ATOM 1568 C C . PHE A 1 207 ? -2.093 -12.102 23.974 1.00 14.65 1901 PHE A C 1
ATOM 1569 O O . PHE A 1 207 ? -0.932 -12.449 24.219 1.00 13.63 1901 PHE A O 1
ATOM 1577 N N . GLN A 1 208 ? -2.690 -11.097 24.629 1.00 13.08 1902 GLN A N 1
ATOM 1578 C CA . GLN A 1 208 ? -1.962 -10.376 25.671 1.00 15.33 1902 GLN A CA 1
ATOM 1579 C C . GLN A 1 208 ? -1.674 -11.260 26.887 1.00 16.83 1902 GLN A C 1
ATOM 1580 O O . GLN A 1 208 ? -0.704 -11.007 27.614 1.00 14.32 1902 GLN A O 1
ATOM 1586 N N . CYS A 1 209 ? -2.492 -12.292 27.131 1.00 13.58 1903 CYS A N 1
ATOM 1587 C CA . CYS A 1 209 ? -2.145 -13.289 28.140 1.00 15.44 1903 CYS A CA 1
ATOM 1588 C C . CYS A 1 209 ? -0.814 -13.957 27.812 1.00 12.90 1903 CYS A C 1
ATOM 1589 O O . CYS A 1 209 ? -0.011 -14.237 28.714 1.00 15.82 1903 CYS A O 1
ATOM 1592 N N . VAL A 1 210 ? -0.556 -14.220 26.527 1.00 13.63 1904 VAL A N 1
ATOM 1593 C CA . VAL A 1 210 ? 0.745 -14.764 26.141 1.00 16.68 1904 VAL A CA 1
ATOM 1594 C C . VAL A 1 210 ? 1.839 -13.749 26.436 1.00 15.85 1904 VAL A C 1
ATOM 1595 O O . VAL A 1 210 ? 2.904 -14.101 26.968 1.00 15.23 1904 VAL A O 1
ATOM 1599 N N . PHE A 1 211 ? 1.587 -12.475 26.108 1.00 13.18 1905 PHE A N 1
ATOM 1600 C CA . PHE A 1 211 ? 2.553 -11.413 26.397 1.00 13.63 1905 PHE A CA 1
ATOM 1601 C C . PHE A 1 211 ? 2.895 -11.365 27.879 1.00 16.25 1905 PHE A C 1
ATOM 1602 O O . PHE A 1 211 ? 4.068 -11.220 28.253 1.00 15.20 1905 PHE A O 1
ATOM 1610 N N . ALA A 1 212 ? 1.875 -11.458 28.737 1.00 16.29 1906 ALA A N 1
ATOM 1611 C CA . ALA A 1 212 ? 2.095 -11.360 30.176 1.00 15.77 1906 ALA A CA 1
ATOM 1612 C C . ALA A 1 212 ? 3.000 -12.478 30.676 1.00 17.76 1906 ALA A C 1
ATOM 1613 O O . ALA A 1 212 ? 3.808 -12.267 31.585 1.00 18.89 1906 ALA A O 1
ATOM 1615 N N . LEU A 1 213 ? 2.889 -13.677 30.095 1.00 14.38 1907 LEU A N 1
ATOM 1616 C CA . LEU A 1 213 ? 3.795 -14.754 30.481 1.00 18.73 1907 LEU A CA 1
ATOM 1617 C C . LEU A 1 213 ? 5.215 -14.479 29.999 1.00 19.61 1907 LEU A C 1
ATOM 1618 O O . LEU A 1 213 ? 6.177 -14.597 30.770 1.00 18.06 1907 LEU A O 1
ATOM 1623 N N . ILE A 1 214 ? 5.363 -14.093 28.728 1.00 16.29 1908 ILE A N 1
ATOM 1624 C CA . ILE A 1 214 ? 6.682 -13.795 28.175 1.00 16.24 1908 ILE A CA 1
ATOM 1625 C C . ILE A 1 214 ? 7.388 -12.724 29.005 1.00 18.48 1908 ILE A C 1
ATOM 1626 O O . ILE A 1 214 ? 8.542 -12.894 29.412 1.00 19.81 1908 ILE A O 1
ATOM 1631 N N . TYR A 1 215 ? 6.701 -11.611 29.276 1.00 14.97 1909 TYR A N 1
ATOM 1632 C CA . TYR A 1 215 ? 7.347 -10.432 29.849 1.00 17.43 1909 TYR A CA 1
ATOM 1633 C C . TYR A 1 215 ? 7.653 -10.593 31.330 1.00 21.28 1909 TYR A C 1
ATOM 1634 O O . TYR A 1 215 ? 8.302 -9.715 31.916 1.00 20.60 1909 TYR A O 1
ATOM 1643 N N . ALA A 1 216 ? 7.233 -11.702 31.939 1.00 20.10 1910 ALA A N 1
ATOM 1644 C CA . ALA A 1 216 ? 7.753 -12.054 33.252 1.00 22.30 1910 ALA A CA 1
ATOM 1645 C C . ALA A 1 216 ? 9.246 -12.351 33.202 1.00 26.39 1910 ALA A C 1
ATOM 1646 O O . ALA A 1 216 ? 9.927 -12.221 34.225 1.00 24.89 1910 ALA A O 1
ATOM 1648 N N . HIS A 1 217 ? 9.775 -12.712 32.030 1.00 23.77 1911 HIS A N 1
ATOM 1649 C CA . HIS A 1 217 ? 11.147 -13.181 31.898 1.00 26.38 1911 HIS A CA 1
ATOM 1650 C C . HIS A 1 217 ? 12.033 -12.334 30.998 1.00 21.92 1911 HIS A C 1
ATOM 1651 O O . HIS A 1 217 ? 13.256 -12.514 31.037 1.00 25.58 1911 HIS A O 1
ATOM 1658 N N . GLU A 1 218 ? 11.473 -11.447 30.178 1.00 19.98 1912 GLU A N 1
ATOM 1659 C CA . GLU A 1 218 ? 12.292 -10.623 29.304 1.00 18.42 1912 GLU A CA 1
ATOM 1660 C C . GLU A 1 218 ? 11.583 -9.301 29.037 1.00 20.80 1912 GLU A C 1
ATOM 1661 O O . GLU A 1 218 ? 10.407 -9.118 29.368 1.00 22.03 1912 GLU A O 1
ATOM 1667 N N . SER A 1 219 ? 12.323 -8.374 28.432 1.00 18.78 1913 SER A N 1
ATOM 1668 C CA . SER A 1 219 ? 11.891 -6.984 28.347 1.00 23.85 1913 SER A CA 1
ATOM 1669 C C . SER A 1 219 ? 10.730 -6.805 27.375 1.00 22.40 1913 SER A C 1
ATOM 1670 O O . SER A 1 219 ? 10.641 -7.473 26.343 1.00 19.67 1913 SER A O 1
ATOM 1673 N N . HIS A 1 220 ? 9.852 -5.857 27.697 1.00 21.50 1914 HIS A N 1
ATOM 1674 C CA . HIS A 1 220 ? 8.793 -5.463 26.781 1.00 25.00 1914 HIS A CA 1
ATOM 1675 C C . HIS A 1 220 ? 9.225 -4.358 25.819 1.00 23.29 1914 HIS A C 1
ATOM 1676 O O . HIS A 1 220 ? 8.409 -3.912 25.005 1.00 24.82 1914 HIS A O 1
ATOM 1683 N N . ARG A 1 221 ? 10.482 -3.912 25.875 1.00 21.53 1915 ARG A N 1
ATOM 1684 C CA . ARG A 1 221 ? 11.003 -3.081 24.798 1.00 24.87 1915 ARG A CA 1
ATOM 1685 C C . ARG A 1 221 ? 11.215 -3.935 23.548 1.00 24.34 1915 ARG A C 1
ATOM 1686 O O . ARG A 1 221 ? 11.519 -5.126 23.636 1.00 26.50 1915 ARG A O 1
ATOM 1694 N N . GLU A 1 222 ? 11.051 -3.312 22.369 1.00 28.18 1916 GLU A N 1
ATOM 1695 C CA . GLU A 1 222 ? 10.997 -4.032 21.096 1.00 24.70 1916 GLU A CA 1
ATOM 1696 C C . GLU A 1 222 ? 9.951 -5.137 21.216 1.00 19.61 1916 GLU A C 1
ATOM 1697 O O . GLU A 1 222 ? 10.292 -6.329 21.153 1.00 20.57 1916 GLU A O 1
ATOM 1703 N N . PRO A 1 223 ? 8.679 -4.781 21.375 1.00 22.35 1917 PRO A N 1
ATOM 1704 C CA . PRO A 1 223 ? 7.693 -5.756 21.854 1.00 18.84 1917 PRO A CA 1
ATOM 1705 C C . PRO A 1 223 ? 7.327 -6.784 20.797 1.00 18.07 1917 PRO A C 1
ATOM 1706 O O . PRO A 1 223 ? 7.420 -6.540 19.591 1.00 19.11 1917 PRO A O 1
ATOM 1710 N N . PHE A 1 224 ? 6.898 -7.950 21.276 1.00 17.91 1918 PHE A N 1
ATOM 1711 C CA . PHE A 1 224 ? 6.480 -9.019 20.382 1.00 20.47 1918 PHE A CA 1
ATOM 1712 C C . PHE A 1 224 ? 5.209 -8.638 19.633 1.00 17.71 1918 PHE A C 1
ATOM 1713 O O . PHE A 1 224 ? 4.280 -8.058 20.203 1.00 20.88 1918 PHE A O 1
ATOM 1721 N N . VAL A 1 225 ? 5.179 -8.984 18.350 1.00 18.78 1919 VAL A N 1
ATOM 1722 C CA . VAL A 1 225 ? 4.056 -8.713 17.458 1.00 25.24 1919 VAL A CA 1
ATOM 1723 C C . VAL A 1 225 ? 3.659 -10.013 16.765 1.00 18.32 1919 VAL A C 1
ATOM 1724 O O . VAL A 1 225 ? 4.541 -10.768 16.333 1.00 19.69 1919 VAL A O 1
ATOM 1728 N N . PRO A 1 226 ? 2.368 -10.326 16.635 1.00 18.71 1920 PRO A N 1
ATOM 1729 C CA . PRO A 1 226 ? 1.973 -11.512 15.856 1.00 18.52 1920 PRO A CA 1
ATOM 1730 C C . PRO A 1 226 ? 2.335 -11.323 14.391 1.00 24.62 1920 PRO A C 1
ATOM 1731 O O . PRO A 1 226 ? 1.937 -10.335 13.764 1.00 29.63 1920 PRO A O 1
ATOM 1735 N N . LEU A 1 227 ? 3.122 -12.257 13.857 1.00 20.27 1921 LEU A N 1
ATOM 1736 C CA . LEU A 1 227 ? 3.489 -12.246 12.448 1.00 26.25 1921 LEU A CA 1
ATOM 1737 C C . LEU A 1 227 ? 2.856 -13.374 11.658 1.00 23.13 1921 LEU A C 1
ATOM 1738 O O . LEU A 1 227 ? 2.849 -13.315 10.426 1.00 20.00 1921 LEU A O 1
ATOM 1743 N N . GLY A 1 228 ? 2.338 -14.390 12.329 1.00 23.94 1922 GLY A N 1
ATOM 1744 C CA . GLY A 1 228 ? 1.749 -15.497 11.605 1.00 23.60 1922 GLY A CA 1
ATOM 1745 C C . GLY A 1 228 ? 0.874 -16.305 12.528 1.00 21.97 1922 GLY A C 1
ATOM 1746 O O . GLY A 1 228 ? 0.904 -16.153 13.750 1.00 16.75 1922 GLY A O 1
ATOM 1747 N N . CYS A 1 229 ? 0.082 -17.172 11.910 1.00 16.86 1923 CYS A N 1
ATOM 1748 C CA . CYS A 1 229 ? -0.813 -18.060 12.642 1.00 18.38 1923 CYS A CA 1
ATOM 1749 C C . CYS A 1 229 ? -1.087 -19.253 11.741 1.00 19.57 1923 CYS A C 1
ATOM 1750 O O . CYS A 1 229 ? -1.538 -19.066 10.605 1.00 18.53 1923 CYS A O 1
ATOM 1753 N N . ALA A 1 230 ? -0.810 -20.471 12.224 1.00 16.69 1924 ALA A N 1
ATOM 1754 C CA . ALA A 1 230 ? -1.054 -21.647 11.391 1.00 16.39 1924 ALA A CA 1
ATOM 1755 C C . ALA A 1 230 ? -2.547 -21.880 11.183 1.00 16.43 1924 ALA A C 1
ATOM 1756 O O . ALA A 1 230 ? -2.976 -22.211 10.069 1.00 17.81 1924 ALA A O 1
ATOM 1758 N N . ARG A 1 231 ? -3.355 -21.701 12.227 1.00 16.50 1925 ARG A N 1
ATOM 1759 C CA . ARG A 1 231 ? -4.779 -21.988 12.115 1.00 14.06 1925 ARG A CA 1
ATOM 1760 C C . ARG A 1 231 ? -5.532 -21.293 13.234 1.00 18.03 1925 ARG A C 1
ATOM 1761 O O . ARG A 1 231 ? -5.074 -21.279 14.376 1.00 19.24 1925 ARG A O 1
ATOM 1769 N N . ILE A 1 232 ? -6.682 -20.714 12.899 1.00 16.79 1926 ILE A N 1
ATOM 1770 C CA . ILE A 1 232 ? -7.658 -20.301 13.898 1.00 14.40 1926 ILE A CA 1
ATOM 1771 C C . ILE A 1 232 ? -9.015 -20.848 13.474 1.00 13.53 1926 ILE A C 1
ATOM 1772 O O . ILE A 1 232 ? -9.382 -20.763 12.299 1.00 16.88 1926 ILE A O 1
ATOM 1777 N N . GLU A 1 233 ? -9.731 -21.456 14.415 1.00 13.62 1927 GLU A N 1
ATOM 1778 C CA . GLU A 1 233 ? -11.062 -21.983 14.153 1.00 14.75 1927 GLU A CA 1
ATOM 1779 C C . GLU A 1 233 ? -12.043 -21.399 15.155 1.00 16.59 1927 GLU A C 1
ATOM 1780 O O . GLU A 1 233 ? -11.765 -21.370 16.355 1.00 22.38 1927 GLU A O 1
ATOM 1786 N N . LEU A 1 234 ? -13.182 -20.922 14.666 1.00 13.22 1928 LEU A N 1
ATOM 1787 C CA . LEU A 1 234 ? -14.201 -20.302 15.507 1.00 12.23 1928 LEU A CA 1
ATOM 1788 C C . LEU A 1 234 ? -15.479 -21.128 15.457 1.00 15.42 1928 LEU A C 1
ATOM 1789 O O . LEU A 1 234 ? -16.002 -21.401 14.369 1.00 18.70 1928 LEU A O 1
ATOM 1794 N N . ARG A 1 235 ? -15.987 -21.511 16.631 1.00 16.43 1929 ARG A N 1
ATOM 1795 C CA . ARG A 1 235 ? -17.167 -22.362 16.727 1.00 18.21 1929 ARG A CA 1
ATOM 1796 C C . ARG A 1 235 ? -18.411 -21.645 17.217 1.00 22.96 1929 ARG A C 1
ATOM 1797 O O . ARG A 1 235 ? -19.501 -22.222 17.141 1.00 24.05 1929 ARG A O 1
ATOM 1805 N N . ALA A 1 236 ? -18.279 -20.448 17.776 1.00 18.41 1930 ALA A N 1
ATOM 1806 C CA . ALA A 1 236 ? -19.427 -19.662 18.205 1.00 18.90 1930 ALA A CA 1
ATOM 1807 C C . ALA A 1 236 ? -19.153 -18.201 17.887 1.00 17.06 1930 ALA A C 1
ATOM 1808 O O . ALA A 1 236 ? -18.033 -17.723 18.084 1.00 20.05 1930 ALA A O 1
ATOM 1810 N N . ARG A 1 237 ? -20.166 -17.502 17.380 1.00 19.44 1931 ARG A N 1
ATOM 1811 C CA . ARG A 1 237 ? -20.038 -16.102 17.003 1.00 18.71 1931 ARG A CA 1
ATOM 1812 C C . ARG A 1 237 ? -20.497 -15.193 18.144 1.00 23.76 1931 ARG A C 1
ATOM 1813 O O . ARG A 1 237 ? -21.284 -15.587 19.006 1.00 21.70 1931 ARG A O 1
ATOM 1821 N N . GLY A 1 238 ? -19.984 -13.965 18.137 1.00 19.95 1932 GLY A N 1
ATOM 1822 C CA . GLY A 1 238 ? -20.465 -12.935 19.041 1.00 31.81 1932 GLY A CA 1
ATOM 1823 C C . GLY A 1 238 ? -20.177 -13.156 20.511 1.00 32.03 1932 GLY A C 1
ATOM 1824 O O . GLY A 1 238 ? -20.925 -12.666 21.361 1.00 32.17 1932 GLY A O 1
ATOM 1825 N N . VAL A 1 239 ? -19.104 -13.866 20.835 1.00 19.52 1933 VAL A N 1
ATOM 1826 C CA . VAL A 1 239 ? -18.765 -14.158 22.226 1.00 18.08 1933 VAL A CA 1
ATOM 1827 C C . VAL A 1 239 ? -18.158 -12.921 22.877 1.00 19.51 1933 VAL A C 1
ATOM 1828 O O . VAL A 1 239 ? -17.368 -12.203 22.255 1.00 20.22 1933 VAL A O 1
ATOM 1832 N N . ARG A 1 240 ? -18.536 -12.650 24.138 1.00 17.66 1934 ARG A N 1
ATOM 1833 C CA . ARG A 1 240 ? -18.064 -11.476 24.862 1.00 18.37 1934 ARG A CA 1
ATOM 1834 C C . ARG A 1 240 ? -17.146 -11.814 26.026 1.00 17.99 1934 ARG A C 1
ATOM 1835 O O . ARG A 1 240 ? -16.564 -10.898 26.619 1.00 17.66 1934 ARG A O 1
ATOM 1843 N N . GLU A 1 241 ? -16.996 -13.093 26.359 1.00 15.30 1935 GLU A N 1
ATOM 1844 C CA . GLU A 1 241 ? -16.355 -13.488 27.604 1.00 14.89 1935 GLU A CA 1
ATOM 1845 C C . GLU A 1 241 ? -15.900 -14.929 27.459 1.00 15.15 1935 GLU A C 1
ATOM 1846 O O . GLU A 1 241 ? -16.694 -15.788 27.055 1.00 16.39 1935 GLU A O 1
ATOM 1852 N N . VAL A 1 242 ? -14.622 -15.193 27.759 1.00 17.25 1936 VAL A N 1
ATOM 1853 C CA . VAL A 1 242 ? -14.073 -16.541 27.673 1.00 15.05 1936 VAL A CA 1
ATOM 1854 C C . VAL A 1 242 ? -13.083 -16.771 28.804 1.00 16.87 1936 VAL A C 1
ATOM 1855 O O . VAL A 1 242 ? -12.569 -15.833 29.422 1.00 17.03 1936 VAL A O 1
ATOM 1859 N N . ARG A 1 243 ? -12.826 -18.041 29.067 1.00 16.22 1937 ARG A N 1
ATOM 1860 C CA . ARG A 1 243 ? -11.604 -18.463 29.726 1.00 16.49 1937 ARG A CA 1
ATOM 1861 C C . ARG A 1 243 ? -10.697 -19.048 28.656 1.00 17.77 1937 ARG A C 1
ATOM 1862 O O . ARG A 1 243 ? -11.148 -19.806 27.794 1.00 19.84 1937 ARG A O 1
ATOM 1870 N N . VAL A 1 244 ? -9.429 -18.668 28.680 1.00 15.52 1938 VAL A N 1
ATOM 1871 C CA . VAL A 1 244 ? -8.505 -19.058 27.625 1.00 13.81 1938 VAL A CA 1
ATOM 1872 C C . VAL A 1 244 ? -7.357 -19.838 28.244 1.00 17.28 1938 VAL A C 1
ATOM 1873 O O . VAL A 1 244 ? -6.782 -19.413 29.252 1.00 20.62 1938 VAL A O 1
ATOM 1877 N N . HIS A 1 245 ? -7.049 -20.989 27.662 1.00 15.02 1939 HIS A N 1
ATOM 1878 C CA . HIS A 1 245 ? -5.851 -21.735 28.009 1.00 13.33 1939 HIS A CA 1
ATOM 1879 C C . HIS A 1 245 ? -4.802 -21.482 26.933 1.00 14.80 1939 HIS A C 1
ATOM 1880 O O . HIS A 1 245 ? -5.105 -21.557 25.739 1.00 17.50 1939 HIS A O 1
ATOM 1887 N N . LEU A 1 246 ? -3.577 -21.158 27.347 1.00 15.67 1940 LEU A N 1
ATOM 1888 C CA . LEU A 1 246 ? -2.500 -20.909 26.398 1.00 13.63 1940 LEU A CA 1
ATOM 1889 C C . LEU A 1 246 ? -1.288 -21.751 26.765 1.00 15.22 1940 LEU A C 1
ATOM 1890 O O . LEU A 1 246 ? -1.065 -22.066 27.938 1.00 15.29 1940 LEU A O 1
ATOM 1895 N N . ARG A 1 247 ? -0.509 -22.118 25.750 1.00 13.17 1941 ARG A N 1
ATOM 1896 C CA . ARG A 1 247 ? 0.734 -22.856 25.963 1.00 13.89 1941 ARG A CA 1
ATOM 1897 C C . ARG A 1 247 ? 1.823 -22.271 25.073 1.00 15.82 1941 ARG A C 1
ATOM 1898 O O . ARG A 1 247 ? 1.714 -22.297 23.844 1.00 15.98 1941 ARG A O 1
ATOM 1906 N N . LEU A 1 248 ? 2.874 -21.751 25.695 1.00 15.37 1942 LEU A N 1
ATOM 1907 C CA . LEU A 1 248 ? 4.036 -21.283 24.960 1.00 14.81 1942 LEU A CA 1
ATOM 1908 C C . LEU A 1 248 ? 4.928 -22.461 24.593 1.00 17.97 1942 LEU A C 1
ATOM 1909 O O . LEU A 1 248 ? 5.151 -23.365 25.403 1.00 16.96 1942 LEU A O 1
ATOM 1914 N N . HIS A 1 249 ? 5.429 -22.454 23.361 1.00 14.05 1943 HIS A N 1
ATOM 1915 C CA . HIS A 1 249 ? 6.399 -23.443 22.938 1.00 16.41 1943 HIS A CA 1
ATOM 1916 C C . HIS A 1 249 ? 7.727 -23.190 23.651 1.00 19.79 1943 HIS A C 1
ATOM 1917 O O . HIS A 1 249 ? 7.976 -22.085 24.135 1.00 19.32 1943 HIS A O 1
ATOM 1924 N N . PRO A 1 250 ? 8.591 -24.200 23.740 1.00 21.04 1944 PRO A N 1
ATOM 1925 C CA . PRO A 1 250 ? 9.890 -24.004 24.394 1.00 28.39 1944 PRO A CA 1
ATOM 1926 C C . PRO A 1 250 ? 10.688 -22.916 23.699 1.00 18.59 1944 PRO A C 1
ATOM 1927 O O . PRO A 1 250 ? 10.866 -22.950 22.473 1.00 21.58 1944 PRO A O 1
ATOM 1931 N N . PRO A 1 251 ? 11.157 -21.923 24.444 1.00 21.72 1945 PRO A N 1
ATOM 1932 C CA . PRO A 1 251 ? 11.920 -20.831 23.835 1.00 23.80 1945 PRO A CA 1
ATOM 1933 C C . PRO A 1 251 ? 13.351 -21.259 23.548 1.00 26.42 1945 PRO A C 1
ATOM 1934 O O . PRO A 1 251 ? 13.879 -22.202 24.136 1.00 24.81 1945 PRO A O 1
ATOM 1938 N N . ARG A 1 252 ? 13.980 -20.541 22.621 1.00 23.03 1946 ARG A N 1
ATOM 1939 C CA . ARG A 1 252 ? 15.359 -20.875 22.292 1.00 25.40 1946 ARG A CA 1
ATOM 1940 C C . ARG A 1 252 ? 16.328 -20.368 23.352 1.00 25.77 1946 ARG A C 1
ATOM 1941 O O . ARG A 1 252 ? 17.402 -20.952 23.529 1.00 24.74 1946 ARG A O 1
ATOM 1949 N N . SER A 1 253 ? 15.964 -19.308 24.076 1.00 25.16 1947 SER A N 1
ATOM 1950 C CA . SER A 1 253 ? 16.830 -18.701 25.079 1.00 19.98 1947 SER A CA 1
ATOM 1951 C C . SER A 1 253 ? 16.059 -18.495 26.374 1.00 25.87 1947 SER A C 1
ATOM 1952 O O . SER A 1 253 ? 14.866 -18.169 26.352 1.00 20.46 1947 SER A O 1
ATOM 1955 N N . THR A 1 254 ? 16.740 -18.716 27.502 1.00 21.47 1948 THR A N 1
ATOM 1956 C CA . THR A 1 254 ? 16.198 -18.355 28.808 1.00 22.66 1948 THR A CA 1
ATOM 1957 C C . THR A 1 254 ? 16.472 -16.904 29.163 1.00 20.67 1948 THR A C 1
ATOM 1958 O O . THR A 1 254 ? 16.007 -16.433 30.206 1.00 22.75 1948 THR A O 1
ATOM 1962 N N . ASP A 1 255 ? 17.228 -16.191 28.331 1.00 22.35 1949 ASP A N 1
ATOM 1963 C CA . ASP A 1 255 ? 17.547 -14.790 28.567 1.00 21.29 1949 ASP A CA 1
ATOM 1964 C C . ASP A 1 255 ? 16.629 -13.872 27.770 1.00 21.74 1949 ASP A C 1
ATOM 1965 O O . ASP A 1 255 ? 15.837 -13.123 28.347 1.00 26.38 1949 ASP A O 1
ATOM 1970 N N . HIS A 1 256 ? 16.683 -13.959 26.444 1.00 17.38 1950 HIS A N 1
ATOM 1971 C CA . HIS A 1 256 ? 16.037 -12.968 25.597 1.00 20.98 1950 HIS A CA 1
ATOM 1972 C C . HIS A 1 256 ? 15.793 -13.618 24.247 1.00 24.91 1950 HIS A C 1
ATOM 1973 O O . HIS A 1 256 ? 16.708 -14.225 23.686 1.00 21.59 1950 HIS A O 1
ATOM 1980 N N . ASN A 1 257 ? 14.566 -13.520 23.743 1.00 18.17 1951 ASN A N 1
ATOM 1981 C CA . ASN A 1 257 ? 14.196 -14.186 22.505 1.00 17.11 1951 ASN A CA 1
ATOM 1982 C C . ASN A 1 257 ? 13.703 -13.182 21.472 1.00 20.65 1951 ASN A C 1
ATOM 1983 O O . ASN A 1 257 ? 13.064 -12.180 21.806 1.00 21.57 1951 ASN A O 1
ATOM 1988 N N . GLN A 1 258 ? 13.999 -13.463 20.203 1.00 18.23 1952 GLN A N 1
ATOM 1989 C CA . GLN A 1 258 ? 13.416 -12.681 19.121 1.00 20.48 1952 GLN A CA 1
ATOM 1990 C C . GLN A 1 258 ? 12.040 -13.191 18.723 1.00 20.57 1952 GLN A C 1
ATOM 1991 O O . GLN A 1 258 ? 11.251 -12.422 18.162 1.00 16.59 1952 GLN A O 1
ATOM 1997 N N . THR A 1 259 ? 11.740 -14.463 18.992 1.00 18.90 1953 THR A N 1
ATOM 1998 C CA . THR A 1 259 ? 10.471 -15.052 18.593 1.00 14.15 1953 THR A CA 1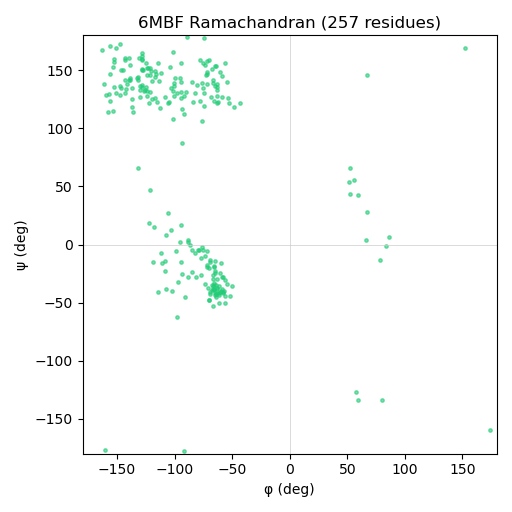
ATOM 1999 C C . THR A 1 259 ? 9.925 -15.945 19.696 1.00 18.83 1953 THR A C 1
ATOM 2000 O O . THR A 1 259 ? 10.671 -16.476 20.529 1.00 20.05 1953 THR A O 1
ATOM 2004 N N . HIS A 1 260 ? 8.601 -16.097 19.687 1.00 15.25 1954 HIS A N 1
ATOM 2005 C CA . HIS A 1 260 ? 7.895 -17.085 20.488 1.00 17.66 1954 HIS A CA 1
ATOM 2006 C C . HIS A 1 260 ? 6.777 -17.671 19.640 1.00 15.64 1954 HIS A C 1
ATOM 2007 O O . HIS A 1 260 ? 6.352 -17.076 18.643 1.00 17.51 1954 HIS A O 1
ATOM 2014 N N . THR A 1 261 ? 6.302 -18.840 20.054 1.00 15.88 1955 THR A N 1
ATOM 2015 C CA . THR A 1 261 ? 5.147 -19.485 19.437 1.00 14.51 1955 THR A CA 1
ATOM 2016 C C . THR A 1 261 ? 4.213 -19.946 20.546 1.00 15.05 1955 THR A C 1
ATOM 2017 O O . THR A 1 261 ? 4.672 -20.357 21.616 1.00 15.36 1955 THR A O 1
ATOM 2021 N N . ALA A 1 262 ? 2.902 -19.852 20.312 1.00 13.43 1956 ALA A N 1
ATOM 2022 C CA . ALA A 1 262 ? 1.934 -20.254 21.321 1.00 14.33 1956 ALA A CA 1
ATOM 2023 C C . ALA A 1 262 ? 0.711 -20.873 20.659 1.00 16.28 1956 ALA A C 1
ATOM 2024 O O . ALA A 1 262 ? 0.350 -20.524 19.529 1.00 17.20 1956 ALA A O 1
ATOM 2026 N N . ASP A 1 263 ? 0.079 -21.791 21.387 1.00 13.91 1957 ASP A N 1
ATOM 2027 C CA . ASP A 1 263 ? -1.228 -22.337 21.056 1.00 13.47 1957 ASP A CA 1
ATOM 2028 C C . ASP A 1 263 ? -2.238 -21.863 22.097 1.00 13.77 1957 ASP A C 1
ATOM 2029 O O . ASP A 1 263 ? -1.897 -21.662 23.265 1.00 15.22 1957 ASP A O 1
ATOM 2034 N N . LEU A 1 264 ? -3.483 -21.670 21.674 1.00 12.19 1958 LEU A N 1
ATOM 2035 C CA . LEU A 1 264 ? -4.508 -21.179 22.583 1.00 13.43 1958 LEU A CA 1
ATOM 2036 C C . LEU A 1 264 ? -5.824 -21.891 22.323 1.00 16.18 1958 LEU A C 1
ATOM 2037 O O . LEU A 1 264 ? -6.118 -22.301 21.197 1.00 16.19 1958 LEU A O 1
ATOM 2042 N N A ARG A 1 265 ? -6.607 -22.047 23.388 0.53 13.71 1959 ARG A N 1
ATOM 2043 N N B ARG A 1 265 ? -6.615 -22.038 23.384 0.21 13.79 1959 ARG A N 1
ATOM 2044 N N C ARG A 1 265 ? -6.622 -22.021 23.382 0.26 13.78 1959 ARG A N 1
ATOM 2045 C CA A ARG A 1 265 ? -7.951 -22.604 23.326 0.53 14.91 1959 ARG A CA 1
ATOM 2046 C CA B ARG A 1 265 ? -7.955 -22.608 23.308 0.21 15.00 1959 ARG A CA 1
ATOM 2047 C CA C ARG A 1 265 ? -7.956 -22.607 23.305 0.26 14.98 1959 ARG A CA 1
ATOM 2048 C C A ARG A 1 265 ? -8.864 -21.691 24.128 0.53 17.94 1959 ARG A C 1
ATOM 2049 C C B ARG A 1 265 ? -8.885 -21.730 24.131 0.21 17.86 1959 ARG A C 1
ATOM 2050 C C C ARG A 1 265 ? -8.893 -21.744 24.134 0.26 17.87 1959 ARG A C 1
ATOM 2051 O O A ARG A 1 265 ? -8.581 -21.400 25.295 0.53 17.25 1959 ARG A O 1
ATOM 2052 O O B ARG A 1 265 ? -8.642 -21.515 25.324 0.21 17.50 1959 ARG A O 1
ATOM 2053 O O C ARG A 1 265 ? -8.660 -21.550 25.332 0.26 17.57 1959 ARG A O 1
ATOM 2075 N N . LEU A 1 266 ? -9.934 -21.218 23.494 1.00 14.63 1960 LEU A N 1
ATOM 2076 C CA . LEU A 1 266 ? -10.891 -20.319 24.128 1.00 13.01 1960 LEU A CA 1
ATOM 2077 C C . LEU A 1 266 ? -12.163 -21.092 24.467 1.00 14.20 1960 LEU A C 1
ATOM 2078 O O . LEU A 1 266 ? -12.707 -21.799 23.614 1.00 15.07 1960 LEU A O 1
ATOM 2083 N N . PHE A 1 267 ? -12.651 -20.930 25.698 1.00 15.31 1961 PHE A N 1
ATOM 2084 C CA . PHE A 1 267 ? -13.840 -21.624 26.178 1.00 14.38 1961 PHE A CA 1
ATOM 2085 C C . PHE A 1 267 ? -14.864 -20.619 26.680 1.00 16.27 1961 PHE A C 1
ATOM 2086 O O . PHE A 1 267 ? -14.501 -19.583 27.246 1.00 15.92 1961 PHE A O 1
ATOM 2094 N N . ASP A 1 268 ? -16.151 -20.918 26.490 1.00 15.12 1962 ASP A N 1
ATOM 2095 C CA . ASP A 1 268 ? -17.142 -20.056 27.119 1.00 14.02 1962 ASP A CA 1
ATOM 2096 C C . ASP A 1 268 ? -17.182 -20.352 28.618 1.00 15.97 1962 ASP A C 1
ATOM 2097 O O . ASP A 1 268 ? -16.461 -21.219 29.126 1.00 19.20 1962 ASP A O 1
ATOM 2102 N N . MET A 1 269 ? -18.009 -19.598 29.347 1.00 18.37 1963 MET A N 1
ATOM 2103 C CA . MET A 1 269 ? -18.019 -19.746 30.801 1.00 18.00 1963 MET A CA 1
ATOM 2104 C C . MET A 1 269 ? -18.654 -21.057 31.266 1.00 21.34 1963 MET A C 1
ATOM 2105 O O . MET A 1 269 ? -18.609 -21.354 32.468 1.00 23.25 1963 MET A O 1
ATOM 2110 N N . GLU A 1 270 ? -19.217 -21.851 30.354 1.00 18.55 1964 GLU A N 1
ATOM 2111 C CA . GLU A 1 270 ? -19.674 -23.196 30.670 1.00 24.38 1964 GLU A CA 1
ATOM 2112 C C . GLU A 1 270 ? -18.633 -24.259 30.339 1.00 23.70 1964 GLU A C 1
ATOM 2113 O O . GLU A 1 270 ? -18.904 -25.450 30.521 1.00 27.42 1964 GLU A O 1
ATOM 2119 N N . GLY A 1 271 ? -17.452 -23.864 29.862 1.00 21.16 1965 GLY A N 1
ATOM 2120 C CA . GLY A 1 271 ? -16.417 -24.811 29.501 1.00 22.74 1965 GLY A CA 1
ATOM 2121 C C . GLY A 1 271 ? -16.487 -25.362 28.093 1.00 17.49 1965 GLY A C 1
ATOM 2122 O O . GLY A 1 271 ? -15.719 -26.279 27.772 1.00 19.53 1965 GLY A O 1
ATOM 2123 N N . ARG A 1 272 ? -17.385 -24.850 27.250 1.00 19.65 1966 ARG A N 1
ATOM 2124 C CA . ARG A 1 272 ? -17.486 -25.303 25.870 1.00 18.35 1966 ARG A CA 1
ATOM 2125 C C . ARG A 1 272 ? -16.482 -24.557 25.002 1.00 18.02 1966 ARG A C 1
ATOM 2126 O O . ARG A 1 272 ? -16.285 -23.353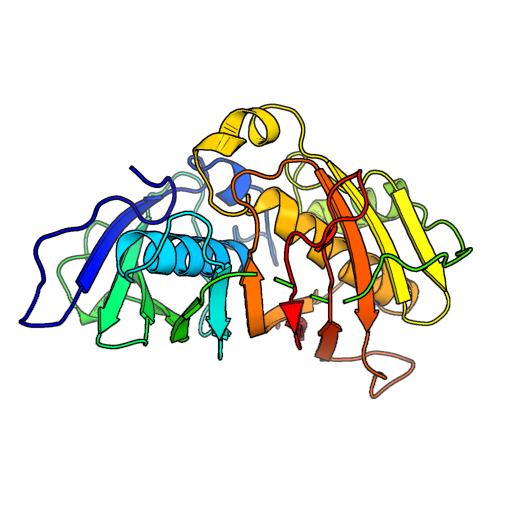 25.159 1.00 17.74 1966 ARG A O 1
ATOM 2134 N N . LEU A 1 273 ? -15.850 -25.281 24.078 1.00 18.94 1967 LEU A N 1
ATOM 2135 C CA . LEU A 1 273 ? -14.837 -24.674 23.215 1.00 15.24 1967 LEU A CA 1
ATOM 2136 C C . LEU A 1 273 ? -15.459 -23.669 22.250 1.00 18.36 1967 LEU A C 1
ATOM 2137 O O . LEU A 1 273 ? -16.406 -23.991 21.526 1.00 23.05 1967 LEU A O 1
ATOM 2142 N N . VAL A 1 274 ? -14.912 -22.456 22.246 1.00 12.60 1968 VAL A N 1
ATOM 2143 C CA . VAL A 1 274 ? -15.356 -21.376 21.371 1.00 15.16 1968 VAL A CA 1
ATOM 2144 C C . VAL A 1 274 ? -14.417 -21.188 20.185 1.00 17.12 1968 VAL A C 1
ATOM 2145 O O . VAL A 1 274 ? -14.863 -20.922 19.067 1.00 16.12 1968 VAL A O 1
ATOM 2149 N N . ALA A 1 275 ? -13.110 -21.296 20.410 1.00 17.27 1969 ALA A N 1
ATOM 2150 C CA . ALA A 1 275 ? -12.154 -21.037 19.345 1.00 16.21 1969 ALA A CA 1
ATOM 2151 C C . ALA A 1 275 ? -10.832 -21.698 19.690 1.00 20.29 1969 ALA A C 1
ATOM 2152 O O . ALA A 1 275 ? -10.528 -21.946 20.856 1.00 16.50 1969 ALA A O 1
ATOM 2154 N N A SER A 1 276 ? -10.069 -22.004 18.648 0.38 17.54 1970 SER A N 1
ATOM 2155 N N B SER A 1 276 ? -10.033 -21.956 18.661 0.62 17.44 1970 SER A N 1
ATOM 2156 C CA A SER A 1 276 ? -8.739 -22.570 18.781 0.38 19.03 1970 SER A CA 1
ATOM 2157 C CA B SER A 1 276 ? -8.724 -22.562 18.858 0.62 19.01 1970 SER A CA 1
ATOM 2158 C C A SER A 1 276 ? -7.772 -21.709 17.987 0.38 16.11 1970 SER A C 1
ATOM 2159 C C B SER A 1 276 ? -7.717 -21.907 17.930 0.62 16.17 1970 SER A C 1
ATOM 2160 O O A SER A 1 276 ? -8.141 -21.112 16.970 0.38 11.45 1970 SER A O 1
ATOM 2161 O O B SER A 1 276 ? -8.003 -21.681 16.750 0.62 15.21 1970 SER A O 1
ATOM 2166 N N . VAL A 1 277 ? -6.531 -21.635 18.465 1.00 15.23 1971 VAL A N 1
ATOM 2167 C CA . VAL A 1 277 ? -5.458 -20.947 17.753 1.00 13.70 1971 VAL A CA 1
ATOM 2168 C C . VAL A 1 277 ? -4.229 -21.845 17.808 1.00 15.77 1971 VAL A C 1
ATOM 2169 O O . VAL A 1 277 ? -3.752 -22.178 18.899 1.00 17.06 1971 VAL A O 1
ATOM 2173 N N . ASP A 1 278 ? -3.729 -22.255 16.644 1.00 16.20 1972 ASP A N 1
ATOM 2174 C CA . ASP A 1 278 ? -2.548 -23.105 16.565 1.00 14.91 1972 ASP A CA 1
ATOM 2175 C C . ASP A 1 278 ? -1.370 -22.304 16.035 1.00 15.99 1972 ASP A C 1
ATOM 2176 O O . ASP A 1 278 ? -1.460 -21.696 14.963 1.00 14.36 1972 ASP A O 1
ATOM 2181 N N . ALA A 1 279 ? -0.259 -22.336 16.773 1.00 16.34 1973 ALA A N 1
ATOM 2182 C CA . ALA A 1 279 ? 1.009 -21.763 16.336 1.00 15.68 1973 ALA A CA 1
ATOM 2183 C C . ALA A 1 279 ? 0.867 -20.281 15.974 1.00 14.45 1973 ALA A C 1
ATOM 2184 O O . ALA A 1 279 ? 1.187 -19.841 14.867 1.00 16.11 1973 ALA A O 1
ATOM 2186 N N . LEU A 1 280 ? 0.368 -19.507 16.931 1.00 12.78 1974 LEU A N 1
ATOM 2187 C CA . LEU A 1 280 ? 0.544 -18.069 16.856 1.00 13.86 1974 LEU A CA 1
ATOM 2188 C C . LEU A 1 280 ? 2.037 -17.762 16.919 1.00 17.24 1974 LEU A C 1
ATOM 2189 O O . LEU A 1 280 ? 2.719 -18.164 17.864 1.00 16.39 1974 LEU A O 1
ATOM 2194 N N . GLN A 1 281 ? 2.555 -17.086 15.902 1.00 13.36 1975 GLN A N 1
ATOM 2195 C CA . GLN A 1 281 ? 3.982 -16.815 15.789 1.00 15.16 1975 GLN A CA 1
ATOM 2196 C C . GLN A 1 281 ? 4.224 -15.350 16.128 1.00 18.69 1975 GLN A C 1
ATOM 2197 O O . GLN A 1 281 ? 3.631 -14.459 15.512 1.00 20.18 1975 GLN A O 1
ATOM 2203 N N . LEU A 1 282 ? 5.066 -15.103 17.130 1.00 16.43 1976 LEU A N 1
ATOM 2204 C CA . LEU A 1 282 ? 5.354 -13.758 17.608 1.00 14.93 1976 LEU A CA 1
ATOM 2205 C C . LEU A 1 282 ? 6.805 -13.400 17.323 1.00 17.65 1976 LEU A C 1
ATOM 2206 O O . LEU A 1 282 ? 7.697 -14.236 17.474 1.00 19.16 1976 LEU A O 1
ATOM 2211 N N . LYS A 1 283 ? 7.044 -12.153 16.923 1.00 16.83 1977 LYS A N 1
ATOM 2212 C CA . LYS A 1 283 ? 8.405 -11.694 16.687 1.00 15.11 1977 LYS A CA 1
ATOM 2213 C C . LYS A 1 283 ? 8.552 -10.272 17.207 1.00 16.07 1977 LYS A C 1
ATOM 2214 O O . LYS A 1 283 ? 7.628 -9.463 17.085 1.00 19.96 1977 LYS A O 1
ATOM 2220 N N . ARG A 1 284 ? 9.707 -9.974 17.800 1.00 18.40 1978 ARG A N 1
ATOM 2221 C CA . ARG A 1 284 ? 9.949 -8.629 18.309 1.00 19.86 1978 ARG A CA 1
ATOM 2222 C C . ARG A 1 284 ? 9.978 -7.622 17.164 1.00 19.54 1978 ARG A C 1
ATOM 2223 O O . ARG A 1 284 ? 10.569 -7.867 16.107 1.00 22.46 1978 ARG A O 1
ATOM 2231 N N . ALA A 1 285 ? 9.319 -6.490 17.376 1.00 22.01 1979 ALA A N 1
ATOM 2232 C CA . ALA A 1 285 ? 9.318 -5.427 16.383 1.00 26.76 1979 ALA A CA 1
ATOM 2233 C C . ALA A 1 285 ? 10.684 -4.755 16.325 1.00 29.96 1979 ALA A C 1
ATOM 2234 O O . ALA A 1 285 ? 11.317 -4.509 17.354 1.00 41.98 1979 ALA A O 1
ATOM 2236 N N . SER A 1 286 ? 11.140 -4.465 15.112 1.00 47.96 1980 SER A N 1
ATOM 2237 C CA . SER A 1 286 ? 12.402 -3.757 14.928 1.00 65.28 1980 SER A CA 1
ATOM 2238 C C . SER A 1 286 ? 12.148 -2.258 14.875 1.00 39.83 1980 SER A C 1
ATOM 2239 O O . SER A 1 286 ? 11.181 -1.816 14.256 1.00 33.62 1980 SER A O 1
#